Protein AF-A0A356WYM5-F1 (afdb_monomer_lite)

pLDDT: mean 85.44, std 15.89, range [42.94, 98.81]

Foldseek 3Di:
DDPVLCVQCVVQQQDLVPDDPSPVVVVVSVVVSVPDDDDDDDDDDDPPVCVVVVVVVLVVCLVVVNAWDVNDLSRLDWDKDWDFQPDLWLLSVLLLVLLCLLCVLLCCVLLVQDPSNVSGQAADRQDVVLNLVSLDPPNDDGLLVSLCSCVVSPHDNSHQWHCLQSNCQNPVPSSVVSDDDDDDHHDRTGTHTRHTPRSNDPPDDPVSVVVSSVSSVVSSVPPVNSNVSSVVLNPPDVPDPVVSSVVSSVVVVVVVVVVD

Sequence (260 aa):
LNKKYEKVLKSVGLDVDKLKNKDKLEETLREMASTVVPFEIITPPIPLSEIEKLNDLVDKLRSWKAKGTGSSFFYAFGLHLNPEVPELSAKSITRHLKAYVMMDAWIRKDAEINISRKLTPYINEYEMDYIRHILREDYQPDLETLIEDYFEFGNSRNRPLDLLPVFMFMDEELTSQLLEEELTSARPTFHYRLPNCSIEENSWSLAGEWNRWVLVEKLAEDEKVLNQYARAFITMDEKSMFGIKKKWIKLMDRWVQSVR

Secondary structure (DSSP, 8-state):
--THHHHHHHHTT--GGGSSSHHHHHHHHHHHHTT--------S---GGGTHHHHHHHHHHHHTT---TTS-TT---B--B-PBPSSSSHHHHHHHHHHHHHHHHHHHHHTT--GGGGGSTT-PPPPHHHHHHHTSTT----HHHHHHHHHHTT--S-SSEE-HHHHHHH-HHHHHHH--S--PPP-SB-EE---B--TT-TT--HHHHHHHHHHHHHHHH-HHHHHHHHHHHHTS-TT-HHHHHHHHHHHHHHHHHHH-

Radius of gyration: 19.25 Å; chains: 1; bounding box: 60×42×43 Å

Structure (mmCIF, N/CA/C/O backbone):
data_AF-A0A356WYM5-F1
#
_entry.id   AF-A0A356WYM5-F1
#
loop_
_atom_site.group_PDB
_atom_site.id
_atom_site.type_symbol
_atom_site.label_atom_id
_atom_site.label_alt_id
_atom_site.label_comp_id
_atom_site.label_asym_id
_atom_site.label_entity_id
_atom_site.label_seq_id
_atom_site.pdbx_PDB_ins_code
_atom_site.Cartn_x
_atom_site.Cartn_y
_atom_site.Cartn_z
_atom_site.occupancy
_atom_site.B_iso_or_equiv
_atom_site.auth_seq_id
_atom_site.auth_comp_id
_atom_site.auth_asym_id
_atom_site.auth_atom_id
_atom_site.pdbx_PDB_model_num
ATOM 1 N N . LEU A 1 1 ? 39.997 4.356 3.957 1.00 42.94 1 LEU A N 1
ATOM 2 C CA . LEU A 1 1 ? 39.359 4.115 2.640 1.00 42.94 1 LEU A CA 1
ATOM 3 C C . LEU A 1 1 ? 37.920 4.609 2.722 1.00 42.94 1 LEU A C 1
ATOM 5 O O . LEU A 1 1 ? 37.273 4.382 3.731 1.00 42.94 1 LEU A O 1
ATOM 9 N N . ASN A 1 2 ? 37.489 5.407 1.747 1.00 45.06 2 ASN A N 1
ATOM 10 C CA . ASN A 1 2 ? 36.304 6.267 1.828 1.00 45.06 2 ASN A CA 1
ATOM 11 C C . ASN A 1 2 ? 34.999 5.451 1.981 1.00 45.06 2 ASN A C 1
ATOM 13 O O . ASN A 1 2 ? 34.656 4.697 1.072 1.00 45.06 2 ASN A O 1
ATOM 17 N N . LYS A 1 3 ? 34.236 5.667 3.065 1.00 55.22 3 LYS A N 1
ATOM 18 C CA . LYS A 1 3 ? 32.885 5.117 3.350 1.00 55.22 3 LYS A CA 1
ATOM 19 C C . LYS A 1 3 ? 31.790 5.606 2.372 1.00 55.22 3 LYS A C 1
ATOM 21 O O . LYS A 1 3 ? 30.618 5.716 2.712 1.00 55.22 3 LYS A O 1
ATOM 26 N N . LYS A 1 4 ? 32.147 5.945 1.127 1.00 53.84 4 LYS A N 1
ATOM 27 C CA . LYS A 1 4 ? 31.201 6.421 0.101 1.00 53.84 4 LYS A CA 1
ATOM 28 C C . LYS A 1 4 ? 30.165 5.353 -0.268 1.00 53.84 4 LYS A C 1
ATOM 30 O O . LYS A 1 4 ? 29.034 5.713 -0.570 1.00 53.84 4 LYS A O 1
ATOM 35 N N . TYR A 1 5 ? 30.530 4.071 -0.202 1.00 54.06 5 TYR A N 1
ATOM 36 C CA . TYR A 1 5 ? 29.604 2.962 -0.440 1.00 54.06 5 TYR A CA 1
ATOM 37 C C . TYR A 1 5 ? 28.512 2.901 0.632 1.00 54.06 5 TYR A C 1
ATOM 39 O O . TYR A 1 5 ? 27.359 2.735 0.272 1.00 54.06 5 TYR A O 1
ATOM 47 N N . GLU A 1 6 ? 28.818 3.153 1.912 1.00 59.88 6 GLU A N 1
ATOM 48 C CA . GLU A 1 6 ? 27.802 3.218 2.979 1.00 59.88 6 GLU A CA 1
ATOM 49 C C . GLU A 1 6 ? 26.734 4.273 2.670 1.00 59.88 6 GLU A C 1
ATOM 51 O O . GLU A 1 6 ? 25.554 4.049 2.913 1.00 59.88 6 GLU A O 1
ATOM 56 N N . LYS A 1 7 ? 27.123 5.408 2.071 1.00 57.78 7 LYS A N 1
ATOM 57 C CA . LYS A 1 7 ? 26.176 6.450 1.652 1.00 57.78 7 LYS A CA 1
ATOM 58 C C . LYS A 1 7 ? 25.289 5.995 0.488 1.00 57.78 7 LYS A C 1
ATOM 60 O O . LYS A 1 7 ? 24.098 6.281 0.500 1.00 57.78 7 LYS A O 1
ATOM 65 N N . VAL A 1 8 ? 25.848 5.276 -0.488 1.00 55.16 8 VAL A N 1
ATOM 66 C CA . VAL A 1 8 ? 25.081 4.690 -1.604 1.00 55.16 8 VAL A CA 1
ATOM 67 C C . VAL A 1 8 ? 24.131 3.604 -1.092 1.00 55.16 8 VAL A C 1
ATOM 69 O O . VAL A 1 8 ? 22.965 3.582 -1.471 1.00 55.16 8 VAL A O 1
ATOM 72 N N . LEU A 1 9 ? 24.587 2.761 -0.168 1.00 57.44 9 LEU A N 1
ATOM 73 C CA . LEU A 1 9 ? 23.785 1.705 0.448 1.00 57.44 9 LEU A CA 1
ATOM 74 C C . LEU A 1 9 ? 22.650 2.283 1.291 1.00 57.44 9 LEU A C 1
ATOM 76 O O . LEU A 1 9 ? 21.502 1.893 1.102 1.00 57.44 9 LEU A O 1
ATOM 80 N N . LYS A 1 10 ? 22.931 3.309 2.101 1.00 59.31 10 LYS A N 1
ATOM 81 C CA . LYS A 1 10 ? 21.892 4.082 2.792 1.00 59.31 10 LYS A CA 1
ATOM 82 C C . LYS A 1 10 ? 20.915 4.741 1.818 1.00 59.31 10 LYS A C 1
ATOM 84 O O . LYS A 1 10 ? 19.722 4.739 2.091 1.00 59.31 10 LYS A O 1
ATOM 89 N N . SER A 1 11 ? 21.380 5.248 0.671 1.00 52.56 11 SER A N 1
ATOM 90 C CA . SER A 1 11 ? 20.494 5.864 -0.332 1.00 52.56 11 SER A CA 1
ATOM 91 C C . SER A 1 11 ? 19.542 4.874 -1.010 1.00 52.56 11 SER A C 1
ATOM 93 O O . SER A 1 11 ? 18.487 5.281 -1.476 1.00 52.56 11 SER A O 1
ATOM 95 N N . VAL A 1 12 ? 19.876 3.579 -1.014 1.00 50.16 12 VAL A N 1
ATOM 96 C CA . VAL A 1 12 ? 18.973 2.496 -1.451 1.00 50.16 12 VAL A CA 1
ATOM 97 C C . VAL A 1 12 ? 18.280 1.794 -0.272 1.00 50.16 12 VAL A C 1
ATOM 99 O O . VAL A 1 12 ? 17.692 0.727 -0.436 1.00 50.16 12 VAL A O 1
ATOM 102 N N . GLY A 1 13 ? 18.355 2.375 0.930 1.00 51.56 13 GLY A N 1
ATOM 103 C CA . GLY A 1 13 ? 17.732 1.873 2.156 1.00 51.56 13 GLY A CA 1
ATOM 104 C C . GLY A 1 13 ? 18.447 0.699 2.827 1.00 51.56 13 GLY A C 1
ATOM 105 O O . GLY A 1 13 ? 17.973 0.197 3.835 1.00 51.56 13 GLY A O 1
ATOM 106 N N . LEU A 1 14 ? 19.586 0.229 2.333 1.00 53.16 14 LEU A N 1
ATOM 107 C CA . LEU A 1 14 ? 20.311 -0.871 2.970 1.00 53.16 14 LEU A CA 1
ATOM 108 C C . LEU A 1 14 ? 21.130 -0.355 4.162 1.00 53.16 14 LEU A C 1
ATOM 110 O O . LEU A 1 14 ? 22.158 0.302 3.990 1.00 53.16 14 LEU A O 1
ATOM 114 N N . ASP A 1 15 ? 20.687 -0.690 5.375 1.00 57.56 15 ASP A N 1
ATOM 115 C CA . ASP A 1 15 ? 21.452 -0.464 6.602 1.00 57.56 15 ASP A CA 1
ATOM 116 C C . ASP A 1 15 ? 22.394 -1.649 6.861 1.00 57.56 15 ASP A C 1
ATOM 118 O O . ASP A 1 15 ? 22.006 -2.696 7.391 1.00 57.56 15 ASP A O 1
ATOM 122 N N . VAL A 1 16 ? 23.650 -1.483 6.441 1.00 56.06 16 VAL A N 1
ATOM 123 C CA . VAL A 1 16 ? 24.712 -2.498 6.537 1.00 56.06 16 VAL A CA 1
ATOM 124 C C . VAL A 1 16 ? 24.952 -2.927 7.989 1.00 56.06 16 VAL A C 1
ATOM 126 O O . VAL A 1 16 ? 25.369 -4.058 8.248 1.00 56.06 16 VAL A O 1
ATOM 129 N N . ASP A 1 17 ? 24.629 -2.063 8.957 1.00 57.53 17 ASP A N 1
ATOM 130 C CA . ASP A 1 17 ? 24.873 -2.335 10.367 1.00 57.53 17 ASP A CA 1
ATOM 131 C C . ASP A 1 17 ? 23.916 -3.358 10.985 1.00 57.53 17 ASP A C 1
ATOM 133 O O . ASP A 1 17 ? 24.280 -3.998 11.977 1.00 57.53 17 ASP A O 1
ATOM 137 N N . LYS A 1 18 ? 22.746 -3.579 10.372 1.00 54.69 18 LYS A N 1
ATOM 138 C CA . LYS A 1 18 ? 21.708 -4.507 10.855 1.00 54.69 18 LYS A CA 1
ATOM 139 C C . LYS A 1 18 ? 21.785 -5.912 10.244 1.00 54.69 18 LYS A C 1
ATOM 141 O O . LYS A 1 18 ? 21.004 -6.787 10.619 1.00 54.69 18 LYS A O 1
ATOM 146 N N . LEU A 1 19 ? 22.711 -6.160 9.318 1.00 52.69 19 LEU A N 1
ATOM 147 C CA . LEU A 1 19 ? 22.785 -7.415 8.564 1.00 52.69 19 LEU A CA 1
ATOM 148 C C . LEU A 1 19 ? 23.716 -8.436 9.245 1.00 52.69 19 LEU A C 1
ATOM 150 O O . LEU A 1 19 ? 24.832 -8.121 9.659 1.00 52.69 19 LEU A O 1
ATOM 154 N N . LYS A 1 20 ? 23.266 -9.696 9.356 1.00 48.16 20 LYS A N 1
ATOM 155 C CA . LYS A 1 20 ? 24.113 -10.816 9.811 1.00 48.16 20 LYS A CA 1
ATOM 156 C C . LYS A 1 20 ? 25.099 -11.193 8.694 1.00 48.16 20 LYS A C 1
ATOM 158 O O . LYS A 1 20 ? 24.680 -11.346 7.552 1.00 48.16 20 LYS A O 1
ATOM 163 N N . ASN A 1 21 ? 26.375 -11.397 9.047 1.00 55.84 21 ASN A N 1
ATOM 164 C CA . ASN A 1 21 ? 27.539 -11.588 8.153 1.00 55.84 21 ASN A CA 1
ATOM 165 C C . ASN A 1 21 ? 28.004 -10.321 7.401 1.00 55.84 21 ASN A C 1
ATOM 167 O O . ASN A 1 21 ? 28.089 -10.327 6.172 1.00 55.84 21 ASN A O 1
ATOM 171 N N . LYS A 1 22 ? 28.348 -9.263 8.156 1.00 54.97 22 LYS A N 1
ATOM 172 C CA . LYS A 1 22 ? 28.838 -7.969 7.641 1.00 54.97 22 LYS A CA 1
ATOM 173 C C . LYS A 1 22 ? 29.965 -8.105 6.613 1.00 54.97 22 LYS A C 1
ATOM 175 O O . LYS A 1 22 ? 29.820 -7.589 5.515 1.00 54.97 22 LYS A O 1
ATOM 180 N N . ASP A 1 23 ? 31.012 -8.872 6.910 1.00 56.91 23 ASP A N 1
ATOM 181 C CA . ASP A 1 23 ? 32.256 -8.835 6.123 1.00 56.91 23 ASP A CA 1
ATOM 182 C C . ASP A 1 23 ? 32.094 -9.333 4.673 1.00 56.91 23 ASP A C 1
ATOM 184 O O . ASP A 1 23 ? 32.534 -8.678 3.731 1.00 56.91 23 ASP A O 1
ATOM 188 N N . LYS A 1 24 ? 31.389 -10.456 4.461 1.00 56.47 24 LYS A N 1
ATOM 189 C CA . LYS A 1 24 ? 31.125 -10.995 3.108 1.00 56.47 24 LYS A CA 1
ATOM 190 C C . LYS A 1 24 ? 30.169 -10.119 2.300 1.00 56.47 24 LYS A C 1
ATOM 192 O O . LYS A 1 24 ? 30.279 -10.027 1.076 1.00 56.47 24 LYS A O 1
ATOM 197 N N . LEU A 1 25 ? 29.194 -9.520 2.979 1.00 54.41 25 LEU A N 1
ATOM 198 C CA . LEU A 1 25 ? 28.201 -8.666 2.345 1.00 54.41 25 LEU A CA 1
ATOM 199 C C . LEU A 1 25 ? 28.816 -7.322 1.957 1.00 54.41 25 LEU A C 1
ATOM 201 O O . LEU A 1 25 ? 28.593 -6.845 0.854 1.00 54.41 25 LEU A O 1
ATOM 205 N N . GLU A 1 26 ? 29.634 -6.749 2.836 1.00 55.22 26 GLU A N 1
ATOM 206 C CA . GLU A 1 26 ? 30.353 -5.497 2.624 1.00 55.22 26 GLU A CA 1
ATOM 207 C C . GLU A 1 26 ? 31.337 -5.596 1.452 1.00 55.22 26 GLU A C 1
ATOM 209 O O . GLU A 1 26 ? 31.398 -4.683 0.629 1.00 55.22 26 GLU A O 1
ATOM 214 N N . GLU A 1 27 ? 32.034 -6.725 1.311 1.00 58.28 27 GLU A N 1
ATOM 215 C CA . GLU A 1 27 ? 32.926 -6.990 0.177 1.00 58.28 27 GLU A CA 1
ATOM 216 C C . GLU A 1 27 ? 32.156 -7.062 -1.156 1.00 58.28 27 GLU A C 1
ATOM 218 O O . GLU A 1 27 ? 32.502 -6.364 -2.110 1.00 58.28 27 GLU A O 1
ATOM 223 N N . THR A 1 28 ? 31.031 -7.787 -1.189 1.00 54.97 28 THR A N 1
ATOM 224 C CA . THR A 1 28 ? 30.174 -7.912 -2.387 1.00 54.97 28 THR A CA 1
ATOM 225 C C . THR A 1 28 ? 29.488 -6.583 -2.753 1.00 54.97 28 THR A C 1
ATOM 227 O O . THR A 1 28 ? 29.396 -6.202 -3.920 1.00 54.97 28 THR A O 1
ATOM 230 N N . LEU A 1 29 ? 29.028 -5.825 -1.753 1.00 52.91 29 LEU A N 1
ATOM 231 C CA . LEU A 1 29 ? 28.396 -4.514 -1.935 1.00 52.91 29 LEU A CA 1
ATOM 232 C C . LEU A 1 29 ? 29.397 -3.453 -2.408 1.00 52.91 29 LEU A C 1
ATOM 234 O O . LEU A 1 29 ? 29.043 -2.571 -3.194 1.00 52.91 29 LEU A O 1
ATOM 238 N N . ARG A 1 30 ? 30.656 -3.548 -1.969 1.00 53.97 30 ARG A N 1
ATOM 239 C CA . ARG A 1 30 ? 31.752 -2.686 -2.419 1.00 53.97 30 ARG A CA 1
ATOM 240 C C . ARG A 1 30 ? 32.109 -2.932 -3.889 1.00 53.97 30 ARG A C 1
ATOM 242 O O . ARG A 1 30 ? 32.377 -1.956 -4.585 1.00 53.97 30 ARG A O 1
ATOM 249 N N . GLU A 1 31 ? 32.043 -4.174 -4.374 1.00 55.84 31 GLU A N 1
ATOM 250 C CA . GLU A 1 31 ? 32.200 -4.506 -5.804 1.00 55.84 31 GLU A CA 1
ATOM 251 C C . GLU A 1 31 ? 31.032 -3.992 -6.674 1.00 55.84 31 GLU A C 1
ATOM 253 O O . GLU A 1 31 ? 31.216 -3.601 -7.834 1.00 55.84 31 GLU A O 1
ATOM 258 N N . MET A 1 32 ? 29.817 -3.924 -6.118 1.00 51.09 32 MET A N 1
ATOM 259 C CA . MET A 1 32 ? 28.633 -3.416 -6.825 1.00 51.09 32 MET A CA 1
ATOM 260 C C . MET A 1 32 ? 28.549 -1.886 -6.856 1.00 51.09 32 MET A C 1
ATOM 262 O O . MET A 1 32 ? 28.188 -1.319 -7.890 1.00 51.09 32 MET A O 1
ATOM 266 N N . ALA A 1 33 ? 28.923 -1.210 -5.763 1.00 52.25 33 ALA A N 1
ATOM 267 C CA . ALA A 1 33 ? 28.946 0.252 -5.673 1.00 52.25 33 ALA A CA 1
ATOM 268 C C . ALA A 1 33 ? 29.926 0.898 -6.674 1.00 52.25 33 ALA A C 1
ATOM 270 O O . ALA A 1 33 ? 29.765 2.066 -7.024 1.00 52.25 33 ALA A O 1
ATOM 271 N N . SER A 1 34 ? 30.918 0.145 -7.164 1.00 51.59 34 SER A N 1
ATOM 272 C CA . SER A 1 34 ? 31.811 0.572 -8.248 1.00 51.59 34 SER A CA 1
ATOM 273 C C . SER A 1 34 ? 31.248 0.375 -9.661 1.00 51.59 34 SER A C 1
ATOM 275 O O . SER A 1 34 ? 31.875 0.846 -10.607 1.00 51.59 34 SER A O 1
ATOM 277 N N . THR A 1 35 ? 30.090 -0.281 -9.827 1.00 50.91 35 THR A N 1
ATOM 278 C CA . THR A 1 35 ? 29.644 -0.779 -11.144 1.00 50.91 35 THR A CA 1
ATOM 279 C C . THR A 1 35 ? 28.224 -0.346 -11.544 1.00 50.91 35 THR A C 1
ATOM 281 O O . THR A 1 35 ? 27.935 -0.293 -12.738 1.00 50.91 35 THR A O 1
ATOM 284 N N . VAL A 1 36 ? 27.326 -0.007 -10.606 1.00 56.78 36 VAL A N 1
ATOM 285 C CA . VAL A 1 36 ? 25.927 0.356 -10.927 1.00 56.78 36 VAL A CA 1
ATOM 286 C C . VAL A 1 36 ? 25.463 1.570 -10.122 1.00 56.78 36 VAL A C 1
ATOM 288 O O . VAL A 1 36 ? 25.509 1.562 -8.895 1.00 56.78 36 VAL A O 1
ATOM 291 N N . VAL A 1 37 ? 24.976 2.599 -10.821 1.00 63.78 37 VAL A N 1
ATOM 292 C CA . VAL A 1 37 ? 24.268 3.740 -10.222 1.00 63.78 37 VAL A CA 1
ATOM 293 C C . VAL A 1 37 ? 22.766 3.440 -10.279 1.00 63.78 37 VAL A C 1
ATOM 295 O O . VAL A 1 37 ? 22.252 3.245 -11.382 1.00 63.78 37 VAL A O 1
ATOM 298 N N . PRO A 1 38 ? 22.055 3.357 -9.140 1.00 71.31 38 PRO A N 1
ATOM 299 C CA . PRO A 1 38 ? 20.606 3.204 -9.147 1.00 71.31 38 PRO A CA 1
ATOM 300 C C . PRO A 1 38 ? 19.962 4.478 -9.707 1.00 71.31 38 PRO A C 1
ATOM 302 O O . PRO A 1 38 ? 20.313 5.584 -9.298 1.00 71.31 38 PRO A O 1
ATOM 305 N N . PHE A 1 39 ? 19.028 4.319 -10.643 1.00 81.00 39 PHE A N 1
ATOM 306 C CA . PHE A 1 39 ? 18.224 5.416 -11.175 1.00 81.00 39 PHE A CA 1
ATOM 307 C C . PHE A 1 39 ? 16.796 5.281 -10.663 1.00 81.00 39 PHE A C 1
ATOM 309 O O . PHE A 1 39 ? 16.189 4.219 -10.784 1.00 81.00 39 PHE A O 1
ATOM 316 N N . GLU A 1 40 ? 16.263 6.371 -10.124 1.00 85.19 40 GLU A N 1
ATOM 317 C CA . GLU A 1 40 ? 14.848 6.501 -9.806 1.00 85.19 40 GLU A CA 1
ATOM 318 C C . GLU A 1 40 ? 14.204 7.414 -10.849 1.00 85.19 40 GLU A C 1
ATOM 320 O O . GLU A 1 40 ? 14.719 8.494 -11.147 1.00 85.19 40 GLU A O 1
ATOM 325 N N . ILE A 1 41 ? 13.092 6.965 -11.430 1.00 90.44 41 ILE A N 1
ATOM 326 C CA . ILE A 1 41 ? 12.291 7.770 -12.349 1.00 90.44 41 ILE A CA 1
ATOM 327 C C . ILE A 1 41 ? 11.006 8.132 -11.621 1.00 90.44 41 ILE A C 1
ATOM 329 O O . ILE A 1 41 ? 10.225 7.257 -11.256 1.00 90.44 41 ILE A O 1
ATOM 333 N N . ILE A 1 42 ? 10.800 9.431 -11.431 1.00 90.62 42 ILE A N 1
ATOM 334 C CA . ILE A 1 42 ? 9.611 9.996 -10.799 1.00 90.62 42 ILE A CA 1
ATOM 335 C C . ILE A 1 42 ? 8.882 10.817 -11.853 1.00 90.62 42 ILE A C 1
ATOM 337 O O . ILE A 1 42 ? 9.502 11.570 -12.607 1.00 90.62 42 ILE A O 1
ATOM 341 N N . THR A 1 43 ? 7.564 10.678 -11.904 1.00 90.94 43 THR A N 1
ATOM 342 C CA . THR A 1 43 ? 6.708 11.444 -12.807 1.00 90.94 43 THR A CA 1
ATOM 343 C C . THR A 1 43 ? 5.861 12.440 -12.015 1.00 90.94 43 THR A C 1
ATOM 345 O O . THR A 1 43 ? 5.597 12.211 -10.831 1.00 90.94 43 THR A O 1
ATOM 348 N N . PRO A 1 44 ? 5.377 13.529 -12.642 1.00 90.81 44 PRO A N 1
ATOM 349 C CA . PRO A 1 44 ? 4.195 14.218 -12.127 1.00 90.81 44 PRO A CA 1
ATOM 350 C C . PRO A 1 44 ? 2.985 13.257 -12.116 1.00 90.81 44 PRO A C 1
ATOM 352 O O . PRO A 1 44 ? 3.082 12.158 -12.675 1.00 90.81 44 PRO A O 1
ATOM 355 N N . PRO A 1 45 ? 1.845 13.638 -11.512 1.00 91.69 45 PRO A N 1
ATOM 356 C CA . PRO A 1 45 ? 0.602 12.887 -11.662 1.00 91.69 45 PRO A CA 1
ATOM 357 C C . PRO A 1 45 ? 0.281 12.639 -13.140 1.00 91.69 45 PRO A C 1
ATOM 359 O O . PRO A 1 45 ? 0.343 13.560 -13.956 1.00 91.69 45 PRO A O 1
ATOM 362 N N . ILE A 1 46 ? -0.036 11.389 -13.479 1.00 92.44 46 ILE A N 1
ATOM 363 C CA . ILE A 1 46 ? -0.374 10.968 -14.841 1.00 92.44 46 ILE A CA 1
ATOM 364 C C . ILE A 1 46 ? -1.850 10.569 -14.851 1.00 92.44 46 ILE A C 1
ATOM 366 O O . ILE A 1 46 ? -2.226 9.670 -14.095 1.00 92.44 46 ILE A O 1
ATOM 370 N N . PRO A 1 47 ? -2.693 11.201 -15.687 1.00 92.19 47 PRO A N 1
ATOM 371 C CA . PRO A 1 47 ? -4.072 10.768 -15.868 1.00 92.19 47 PRO A CA 1
ATOM 372 C C . PRO A 1 47 ? -4.137 9.313 -16.338 1.00 92.19 47 PRO A C 1
ATOM 374 O O . PRO A 1 47 ? -3.320 8.885 -17.152 1.00 92.19 47 PRO A O 1
ATOM 377 N N . LEU A 1 48 ? -5.153 8.561 -15.905 1.00 87.88 48 LEU A N 1
ATOM 378 C CA . LEU A 1 48 ? -5.339 7.168 -16.340 1.00 87.88 48 LEU A CA 1
ATOM 379 C C . LEU A 1 48 ? -5.413 7.022 -17.867 1.00 87.88 48 LEU A C 1
ATOM 381 O O . LEU A 1 48 ? -4.941 6.026 -18.405 1.00 87.88 48 LEU A O 1
ATOM 385 N N . SER A 1 49 ? -5.942 8.031 -18.565 1.00 91.50 49 SER A N 1
ATOM 386 C CA . SER A 1 49 ? -6.002 8.095 -20.031 1.00 91.50 49 SER A CA 1
ATOM 387 C C . SER A 1 49 ? -4.646 8.255 -20.721 1.00 91.50 49 SER A C 1
ATOM 389 O O . SER A 1 49 ? -4.605 8.301 -21.942 1.00 91.50 49 SER A O 1
ATOM 391 N N . GLU A 1 50 ? -3.565 8.441 -19.965 1.00 91.31 50 GLU A N 1
ATOM 392 C CA . GLU A 1 50 ? -2.202 8.580 -20.482 1.00 91.31 50 GLU A CA 1
ATOM 393 C C . GLU A 1 50 ? -1.251 7.522 -19.910 1.00 91.31 50 GLU A C 1
ATOM 395 O O . GLU A 1 50 ? -0.040 7.578 -20.150 1.00 91.31 50 GLU A O 1
ATOM 400 N N . ILE A 1 51 ? -1.769 6.558 -19.142 1.00 87.50 51 ILE A N 1
ATOM 401 C CA . ILE A 1 51 ? -0.941 5.560 -18.463 1.00 87.50 51 ILE A CA 1
ATOM 402 C C . ILE A 1 51 ? -0.170 4.689 -19.463 1.00 87.50 51 ILE A C 1
ATOM 404 O O . ILE A 1 51 ? 0.918 4.210 -19.137 1.00 87.50 51 ILE A O 1
ATOM 408 N N . GLU A 1 52 ? -0.657 4.539 -20.704 1.00 87.56 52 GLU A N 1
ATOM 409 C CA . GLU A 1 52 ? 0.067 3.808 -21.746 1.00 87.56 52 GLU A CA 1
ATOM 410 C C . GLU A 1 52 ? 1.440 4.413 -22.068 1.00 87.56 52 GLU A C 1
ATOM 412 O O . GLU A 1 52 ? 2.359 3.671 -22.416 1.00 87.56 52 GLU A O 1
ATOM 417 N N . LYS A 1 53 ? 1.641 5.723 -21.855 1.00 89.75 53 LYS A N 1
ATOM 418 C CA . LYS A 1 53 ? 2.943 6.381 -22.065 1.00 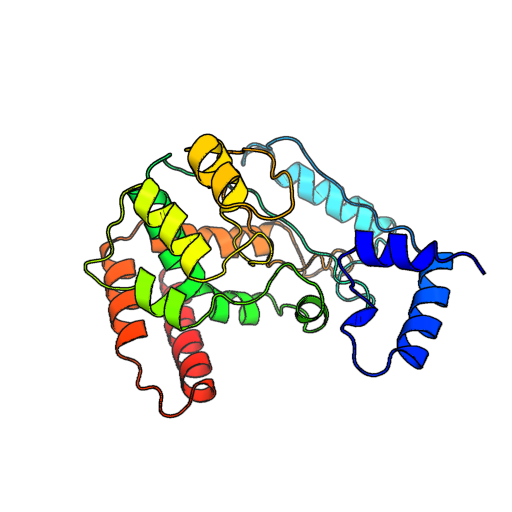89.75 53 LYS A CA 1
ATOM 419 C C . LYS A 1 53 ? 4.028 5.825 -21.140 1.00 89.75 53 LYS A C 1
ATOM 421 O O . LYS A 1 53 ? 5.211 5.857 -21.481 1.00 89.75 53 LYS A O 1
ATOM 426 N N . LEU A 1 54 ? 3.644 5.308 -19.970 1.00 91.44 54 LEU A N 1
ATOM 427 C CA . LEU A 1 54 ? 4.578 4.654 -19.057 1.00 91.44 54 LEU A CA 1
ATOM 428 C C . LEU A 1 54 ? 5.022 3.279 -19.568 1.00 91.44 54 LEU A C 1
ATOM 430 O O . LEU A 1 54 ? 6.151 2.872 -19.293 1.00 91.44 54 LEU A O 1
ATOM 434 N N . ASN A 1 55 ? 4.186 2.582 -20.343 1.00 88.69 55 ASN A N 1
ATOM 435 C CA . ASN A 1 55 ? 4.574 1.312 -20.959 1.00 88.69 55 ASN A CA 1
ATOM 436 C C . ASN A 1 55 ? 5.671 1.536 -22.009 1.00 88.69 55 ASN A C 1
ATOM 438 O O . ASN A 1 55 ? 6.677 0.831 -21.990 1.00 88.69 55 ASN A O 1
ATOM 442 N N . ASP A 1 56 ? 5.557 2.588 -22.827 1.00 90.94 56 ASP A N 1
ATOM 443 C CA . ASP A 1 56 ? 6.604 2.964 -23.790 1.00 90.94 56 ASP A CA 1
ATOM 444 C C . ASP A 1 56 ? 7.951 3.248 -23.107 1.00 90.94 56 ASP A C 1
ATOM 446 O O . ASP A 1 56 ? 9.017 2.914 -23.635 1.00 90.94 56 ASP A O 1
ATOM 450 N N . LEU A 1 57 ? 7.924 3.889 -21.933 1.00 92.25 57 LEU A N 1
ATOM 451 C CA . LEU A 1 57 ? 9.119 4.127 -21.123 1.00 92.25 57 LEU A CA 1
ATOM 452 C C . LEU A 1 57 ? 9.730 2.803 -20.647 1.00 92.25 57 LEU A C 1
ATOM 454 O O . LEU A 1 57 ? 10.935 2.597 -20.806 1.00 92.25 57 LEU A O 1
ATOM 458 N N . VAL A 1 58 ? 8.907 1.913 -20.090 1.00 92.25 58 VAL A N 1
ATOM 459 C CA . VAL A 1 58 ? 9.327 0.584 -19.625 1.00 92.25 58 VAL A CA 1
ATOM 460 C C . VAL A 1 58 ? 9.958 -0.218 -20.764 1.00 92.25 58 VAL A C 1
ATOM 462 O O . VAL A 1 58 ? 11.057 -0.750 -20.600 1.00 92.25 58 VAL A O 1
ATOM 465 N N . ASP A 1 59 ? 9.332 -0.240 -21.938 1.00 91.88 59 ASP A N 1
ATOM 466 C CA . ASP A 1 59 ? 9.822 -0.981 -23.100 1.00 91.88 59 ASP A CA 1
ATOM 467 C C . ASP A 1 59 ? 11.153 -0.424 -23.619 1.00 91.88 59 ASP A C 1
ATOM 469 O O . ASP A 1 59 ? 12.080 -1.186 -23.917 1.00 91.88 59 ASP A O 1
ATOM 473 N N . LYS A 1 60 ? 11.305 0.907 -23.655 1.00 93.56 60 LYS A N 1
ATOM 474 C CA . LYS A 1 60 ? 12.581 1.552 -24.004 1.00 93.56 60 LYS A CA 1
ATOM 475 C C . LYS A 1 60 ? 13.680 1.191 -23.010 1.00 93.56 60 LYS A C 1
ATOM 477 O O . LYS A 1 60 ? 14.753 0.765 -23.438 1.00 93.56 60 LYS A O 1
ATOM 482 N N . LEU A 1 61 ? 13.418 1.290 -21.708 1.00 92.50 61 LEU A N 1
ATOM 483 C CA . LEU A 1 61 ? 14.383 0.910 -20.670 1.00 92.50 61 LEU A CA 1
ATOM 484 C C . LEU A 1 61 ? 14.775 -0.568 -20.781 1.00 92.50 61 LEU A C 1
ATOM 486 O O . LEU A 1 61 ? 15.962 -0.899 -20.716 1.00 92.50 61 LEU A O 1
ATOM 490 N N . ARG A 1 62 ? 13.806 -1.453 -21.039 1.00 92.12 62 ARG A N 1
ATOM 491 C CA . ARG A 1 62 ? 14.059 -2.880 -21.263 1.00 92.12 62 ARG A CA 1
ATOM 492 C C . ARG A 1 62 ? 14.934 -3.111 -22.495 1.00 92.12 62 ARG A C 1
ATOM 494 O O . ARG A 1 62 ? 15.906 -3.861 -22.419 1.00 92.12 62 ARG A O 1
ATOM 501 N N . SER A 1 63 ? 14.673 -2.413 -23.602 1.00 92.94 63 SER A N 1
ATOM 502 C CA . SER A 1 63 ? 15.512 -2.487 -24.811 1.00 92.94 63 SER A CA 1
ATOM 503 C C . SER A 1 63 ? 16.954 -2.007 -24.573 1.00 92.94 63 SER A C 1
ATOM 505 O O . SER A 1 63 ? 17.888 -2.493 -25.212 1.00 92.94 63 SER A O 1
ATOM 507 N N . TRP A 1 64 ? 17.154 -1.120 -23.592 1.00 92.19 64 TRP A N 1
ATOM 508 C CA . TRP A 1 64 ? 18.466 -0.644 -23.137 1.00 92.19 64 TRP A CA 1
ATOM 509 C C . TRP A 1 64 ? 19.099 -1.556 -22.074 1.00 92.19 64 TRP A C 1
ATOM 511 O O . TRP A 1 64 ? 20.153 -1.233 -21.528 1.00 92.19 64 TRP A O 1
ATOM 521 N N . LYS A 1 65 ? 18.495 -2.725 -21.814 1.00 90.25 65 LYS A N 1
ATOM 522 C CA . LYS A 1 65 ? 18.944 -3.727 -20.836 1.00 90.25 65 LYS A CA 1
ATOM 523 C C . LYS A 1 65 ? 18.974 -3.191 -19.401 1.00 90.25 65 LYS A C 1
ATOM 525 O O . LYS A 1 65 ? 19.852 -3.572 -18.621 1.00 90.25 65 LYS A O 1
ATOM 530 N N . ALA A 1 66 ? 18.027 -2.313 -19.058 1.00 88.25 66 ALA A N 1
ATOM 531 C CA . ALA A 1 66 ? 17.792 -1.923 -17.673 1.00 88.25 66 ALA A CA 1
ATOM 532 C C . ALA A 1 66 ? 17.557 -3.170 -16.806 1.00 88.25 66 ALA A C 1
ATOM 534 O O . ALA A 1 66 ? 16.945 -4.144 -17.246 1.00 88.25 66 ALA A O 1
ATOM 535 N N . LYS A 1 67 ? 18.077 -3.136 -15.579 1.00 85.19 67 LYS A N 1
ATOM 536 C CA . LYS A 1 67 ? 17.999 -4.233 -14.613 1.00 85.19 67 LYS A CA 1
ATOM 537 C C . LYS A 1 67 ? 17.093 -3.836 -13.460 1.00 85.19 67 LYS A C 1
ATOM 539 O O . LYS A 1 67 ? 17.250 -2.745 -12.915 1.00 85.19 67 LYS A O 1
ATOM 544 N N . GLY A 1 68 ? 16.189 -4.729 -13.094 1.00 82.75 68 GLY A N 1
ATOM 545 C CA . GLY A 1 68 ? 15.233 -4.544 -12.019 1.00 82.75 68 GLY A CA 1
ATOM 546 C C . GLY A 1 68 ? 15.482 -5.472 -10.835 1.00 82.75 68 GLY A C 1
ATOM 547 O O . GLY A 1 68 ? 16.609 -5.904 -10.575 1.00 82.75 68 GLY A O 1
ATOM 548 N N . THR A 1 69 ? 14.415 -5.753 -10.089 1.00 75.12 69 THR A N 1
ATOM 549 C CA . THR A 1 69 ? 14.453 -6.476 -8.811 1.00 75.12 69 THR A CA 1
ATOM 550 C C . THR A 1 69 ? 14.956 -7.918 -8.932 1.00 75.12 69 THR A C 1
ATOM 552 O O . THR A 1 69 ? 15.526 -8.456 -7.984 1.00 75.12 69 THR A O 1
ATOM 555 N N . GLY A 1 70 ? 14.732 -8.575 -10.073 1.00 70.69 70 GLY A N 1
ATOM 556 C CA . GLY A 1 70 ? 15.129 -9.970 -10.305 1.00 70.69 70 GLY A CA 1
ATOM 557 C C . GLY A 1 70 ? 16.614 -10.136 -10.635 1.00 70.69 70 GLY A C 1
ATOM 558 O O . GLY A 1 70 ? 17.197 -11.193 -10.405 1.00 70.69 70 GLY A O 1
ATOM 559 N N . SER A 1 71 ? 17.255 -9.072 -11.116 1.00 66.94 71 SER A N 1
ATOM 560 C CA . SER A 1 71 ? 18.603 -9.116 -11.686 1.00 66.94 71 SER A CA 1
ATOM 561 C C . SER A 1 71 ? 19.730 -9.240 -10.653 1.00 66.94 71 SER A C 1
ATOM 563 O O . SER A 1 71 ? 20.873 -9.513 -11.025 1.00 66.94 71 SER A O 1
ATOM 565 N N . SER A 1 72 ? 19.450 -9.017 -9.366 1.00 61.53 72 SER A N 1
ATOM 566 C CA . SER A 1 72 ? 20.375 -9.283 -8.259 1.00 61.53 72 SER A CA 1
ATOM 567 C C . SER A 1 72 ? 19.625 -9.328 -6.934 1.00 61.53 72 SER A C 1
ATOM 569 O O . SER A 1 72 ? 18.706 -8.547 -6.703 1.00 61.53 72 SER A O 1
ATOM 571 N N . PHE A 1 73 ? 20.097 -10.157 -6.004 1.00 55.28 73 PHE A N 1
ATOM 572 C CA . PHE A 1 73 ? 19.619 -10.155 -4.621 1.00 55.28 73 PHE A CA 1
ATOM 573 C C . PHE A 1 73 ? 19.767 -8.784 -3.937 1.00 55.28 73 PHE A C 1
ATOM 575 O O . PHE A 1 73 ? 19.024 -8.467 -3.017 1.00 55.28 73 PHE A O 1
ATOM 582 N N . PHE A 1 74 ? 20.701 -7.951 -4.398 1.00 59.00 74 PHE A N 1
ATOM 583 C CA . PHE A 1 74 ? 20.930 -6.608 -3.862 1.00 59.00 74 PHE A CA 1
ATOM 584 C C . PHE A 1 74 ? 20.070 -5.524 -4.520 1.00 59.00 74 PHE A C 1
ATOM 586 O O . PHE A 1 74 ? 20.025 -4.396 -4.032 1.00 59.00 74 PHE A O 1
ATOM 593 N N . TYR A 1 75 ? 19.386 -5.840 -5.623 1.00 67.69 75 TYR A N 1
ATOM 594 C CA . TYR A 1 75 ? 18.505 -4.906 -6.315 1.00 67.69 75 TYR A CA 1
ATOM 595 C C . TYR A 1 75 ? 17.125 -4.946 -5.680 1.00 67.69 75 TYR A C 1
ATOM 597 O O . TYR A 1 75 ? 16.169 -5.482 -6.219 1.00 67.69 75 TYR A O 1
ATOM 605 N N . ALA A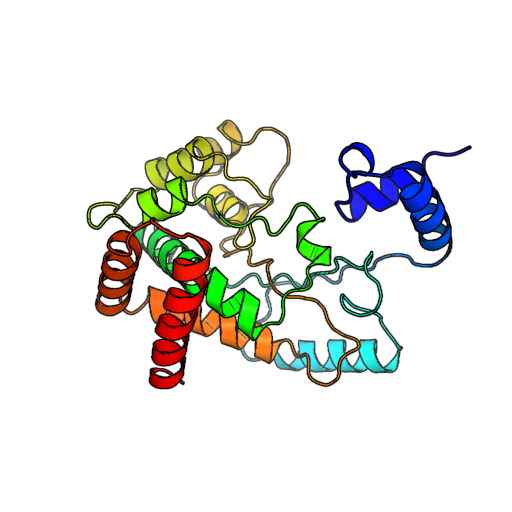 1 76 ? 17.000 -4.335 -4.512 1.00 66.75 76 ALA A N 1
ATOM 606 C CA . ALA A 1 76 ? 15.714 -4.146 -3.857 1.00 66.75 76 ALA A CA 1
ATOM 607 C C . ALA A 1 76 ? 14.893 -2.994 -4.477 1.00 66.75 76 ALA A C 1
ATOM 609 O O . ALA A 1 76 ? 14.160 -2.293 -3.779 1.00 66.75 76 ALA A O 1
ATOM 610 N N . PHE A 1 77 ? 15.021 -2.791 -5.793 1.00 81.88 77 PHE A N 1
ATOM 611 C CA . PHE A 1 77 ? 14.260 -1.797 -6.541 1.00 81.88 77 PHE A CA 1
ATOM 612 C C . PHE A 1 77 ? 12.769 -2.120 -6.449 1.00 81.88 77 PHE A C 1
ATOM 614 O O . PHE A 1 77 ? 12.369 -3.284 -6.515 1.00 81.88 77 PHE A O 1
ATOM 621 N N . GLY A 1 78 ? 11.951 -1.091 -6.273 1.00 86.81 78 GLY A N 1
ATOM 622 C CA . GLY A 1 78 ? 10.503 -1.210 -6.171 1.00 86.81 78 GLY A CA 1
ATOM 623 C C . GLY A 1 78 ? 9.830 -0.243 -7.126 1.00 86.81 78 GLY A C 1
ATOM 624 O O . GLY A 1 78 ? 10.387 0.802 -7.456 1.00 86.81 78 GLY A O 1
ATOM 625 N N . LEU A 1 79 ? 8.634 -0.606 -7.569 1.00 91.81 79 LEU A N 1
ATOM 626 C CA . LEU A 1 79 ? 7.715 0.338 -8.182 1.00 91.81 79 LEU A CA 1
ATOM 627 C C . LEU A 1 79 ? 6.863 0.936 -7.060 1.00 91.81 79 LEU A C 1
ATOM 629 O O . LEU A 1 79 ? 6.298 0.205 -6.246 1.00 91.81 79 LEU A O 1
ATOM 633 N N . HIS A 1 80 ? 6.772 2.263 -7.024 1.00 93.69 80 HIS A N 1
ATOM 634 C CA . HIS A 1 80 ? 5.836 2.969 -6.159 1.00 93.69 80 HIS A CA 1
ATOM 635 C C . HIS A 1 80 ? 4.677 3.486 -7.007 1.00 93.69 80 HIS A C 1
ATOM 637 O O . HIS A 1 80 ? 4.884 4.260 -7.942 1.00 93.69 80 HIS A O 1
ATOM 643 N N . LEU A 1 81 ? 3.464 3.066 -6.672 1.00 95.38 81 LEU A N 1
ATOM 644 C CA . LEU A 1 81 ? 2.243 3.640 -7.212 1.00 95.38 81 LEU A CA 1
ATOM 645 C C . LEU A 1 81 ? 1.721 4.660 -6.201 1.00 95.38 81 LEU A C 1
ATOM 647 O O . LEU A 1 81 ? 1.705 4.396 -5.002 1.00 95.38 81 LEU A O 1
ATOM 651 N N . ASN A 1 82 ? 1.280 5.814 -6.697 1.00 96.44 82 ASN A N 1
ATOM 652 C CA . ASN A 1 82 ? 0.649 6.861 -5.897 1.00 96.44 82 ASN A CA 1
ATOM 653 C C . ASN A 1 82 ? -0.773 7.131 -6.419 1.00 96.44 82 ASN A C 1
ATOM 655 O O . ASN A 1 82 ? -0.990 8.164 -7.056 1.00 96.44 82 ASN A O 1
ATOM 659 N N . PRO A 1 83 ? -1.736 6.209 -6.222 1.00 96.38 83 PRO A N 1
ATOM 660 C CA . PRO A 1 83 ? -3.135 6.451 -6.560 1.00 96.38 83 PRO A CA 1
ATOM 661 C C . PRO A 1 83 ? -3.670 7.629 -5.744 1.00 96.38 83 PRO A C 1
ATOM 663 O O . PRO A 1 83 ? -3.443 7.700 -4.531 1.00 96.38 83 PRO A O 1
ATOM 666 N N . GLU A 1 84 ? -4.336 8.571 -6.404 1.00 96.25 84 GLU A N 1
ATOM 667 C CA . GLU A 1 84 ? -5.027 9.665 -5.721 1.00 96.25 84 GLU A CA 1
ATOM 668 C C . GLU A 1 84 ? -6.117 9.095 -4.807 1.00 96.25 84 GLU A C 1
ATOM 670 O O . GLU A 1 84 ? -6.779 8.112 -5.146 1.00 96.25 84 GLU A O 1
ATOM 675 N N . VAL A 1 85 ? -6.281 9.679 -3.622 1.00 97.06 85 VAL A N 1
ATOM 676 C CA . VAL A 1 85 ? -7.337 9.245 -2.701 1.00 97.06 85 VAL A CA 1
ATOM 677 C C . VAL A 1 85 ? -8.703 9.660 -3.260 1.00 97.06 85 VAL A C 1
ATOM 679 O O . VAL A 1 85 ? -8.861 10.811 -3.665 1.00 97.06 85 VAL A O 1
ATOM 682 N N . PRO A 1 86 ? -9.718 8.775 -3.269 1.00 95.12 86 PRO A N 1
ATOM 683 C CA . PRO A 1 86 ? -11.011 9.103 -3.873 1.00 95.12 86 PRO A CA 1
ATOM 684 C C . PRO A 1 86 ? -11.792 10.147 -3.065 1.00 95.12 86 PRO A C 1
ATOM 686 O O . PRO A 1 86 ? -12.628 10.864 -3.606 1.00 95.12 86 PRO A O 1
ATOM 689 N N . GLU A 1 87 ? -11.522 10.234 -1.761 1.00 96.44 87 GLU A N 1
ATOM 690 C CA . GLU A 1 87 ? -12.149 11.183 -0.848 1.00 96.44 87 GLU A CA 1
ATOM 691 C C . GLU A 1 87 ? -11.194 11.473 0.317 1.00 96.44 87 GLU A C 1
ATOM 693 O O . GLU A 1 87 ? -10.644 10.547 0.920 1.00 96.44 87 GLU A O 1
ATOM 698 N N . LEU A 1 88 ? -11.023 12.752 0.660 1.00 97.44 88 LEU A N 1
ATOM 699 C CA . LEU A 1 88 ? -10.212 13.212 1.792 1.00 97.44 88 LEU A CA 1
ATOM 700 C C . LEU A 1 88 ? -10.994 13.093 3.108 1.00 97.44 88 LEU A C 1
ATOM 702 O O . LEU A 1 88 ? -11.318 14.090 3.750 1.00 97.44 88 LEU A O 1
ATOM 706 N N . SER A 1 89 ? -11.319 11.864 3.507 1.00 98.19 89 SER A N 1
ATOM 707 C CA . SER A 1 89 ? -11.993 11.588 4.777 1.00 98.19 89 SER A CA 1
ATOM 708 C C . SER A 1 89 ? -11.393 10.386 5.496 1.00 98.19 89 SER A C 1
ATOM 710 O O . SER A 1 89 ? -11.000 9.398 4.871 1.00 98.19 89 SER A O 1
ATOM 712 N N . ALA A 1 90 ? -11.380 10.433 6.833 1.00 98.38 90 ALA A N 1
ATOM 713 C CA . ALA A 1 90 ? -10.915 9.322 7.666 1.00 98.38 90 ALA A CA 1
ATOM 714 C C . ALA A 1 90 ? -11.655 8.015 7.333 1.00 98.38 90 ALA A C 1
ATOM 716 O O . ALA A 1 90 ? -11.041 6.950 7.250 1.00 98.38 90 ALA A O 1
ATOM 717 N N . LYS A 1 91 ? -12.959 8.103 7.022 1.00 98.25 91 LYS A N 1
ATOM 718 C CA . LYS A 1 91 ? -13.780 6.964 6.592 1.00 98.25 91 LYS A CA 1
ATOM 719 C C . LYS A 1 91 ? -13.266 6.338 5.290 1.00 98.25 91 LYS A C 1
ATOM 721 O O . LYS A 1 91 ? -13.276 5.112 5.166 1.00 98.25 91 LYS A O 1
ATOM 726 N N . SER A 1 92 ? -12.862 7.146 4.310 1.00 98.19 92 SER A N 1
ATOM 727 C CA . SER A 1 92 ? -12.325 6.656 3.035 1.00 98.19 92 SER A CA 1
ATOM 728 C C . SER A 1 92 ? -10.945 6.019 3.215 1.00 98.19 92 SER A C 1
ATOM 730 O O . SER A 1 92 ? -10.753 4.860 2.838 1.00 98.19 92 SER A O 1
ATOM 732 N N . ILE A 1 93 ? -10.018 6.710 3.889 1.00 98.62 93 ILE A N 1
ATOM 733 C CA . ILE A 1 93 ? -8.660 6.203 4.149 1.00 98.62 93 ILE A CA 1
ATOM 734 C C . ILE A 1 93 ? -8.702 4.901 4.956 1.00 98.62 93 ILE A C 1
ATOM 736 O O . ILE A 1 93 ? -8.053 3.922 4.585 1.00 98.62 93 ILE A O 1
ATOM 740 N N . THR A 1 94 ? -9.537 4.845 5.996 1.00 98.69 94 THR A N 1
ATOM 741 C CA . THR A 1 94 ? -9.721 3.644 6.821 1.00 98.69 94 THR A CA 1
ATOM 742 C C . THR A 1 94 ? -10.192 2.453 5.986 1.00 98.69 94 THR A C 1
ATOM 744 O O . THR A 1 94 ? -9.655 1.356 6.127 1.00 98.69 94 THR A O 1
ATOM 747 N N . ARG A 1 95 ? -11.170 2.634 5.086 1.00 98.44 95 ARG A N 1
ATOM 748 C CA . ARG A 1 95 ? -11.674 1.539 4.235 1.00 98.44 95 ARG A CA 1
ATOM 749 C C . ARG A 1 95 ? -10.594 0.979 3.314 1.00 98.44 95 ARG A C 1
ATOM 751 O O . ARG A 1 95 ? -10.445 -0.240 3.229 1.00 98.44 95 ARG A O 1
ATOM 758 N N . HIS A 1 96 ? -9.800 1.853 2.701 1.00 98.75 96 HIS A N 1
ATOM 759 C CA . HIS A 1 96 ? -8.692 1.453 1.833 1.00 98.75 96 HIS A CA 1
ATOM 760 C C . HIS A 1 96 ? -7.567 0.769 2.610 1.00 98.75 96 HIS A C 1
ATOM 762 O O . HIS A 1 96 ? -7.045 -0.248 2.154 1.00 98.75 96 HIS A O 1
ATOM 768 N N . LEU A 1 97 ? -7.243 1.250 3.813 1.00 98.69 97 LEU A N 1
ATOM 769 C CA . LEU A 1 97 ? -6.280 0.594 4.693 1.00 98.69 97 LEU A CA 1
ATOM 770 C C . LEU A 1 97 ? -6.754 -0.812 5.096 1.00 98.69 97 LEU A C 1
ATOM 772 O O . LEU A 1 97 ? -5.998 -1.773 4.938 1.00 98.69 97 LEU A O 1
ATOM 776 N N . LYS A 1 98 ? -8.011 -0.963 5.550 1.00 98.62 98 LYS A N 1
ATOM 777 C CA . LYS A 1 98 ? -8.603 -2.275 5.886 1.00 98.62 98 LYS A CA 1
ATOM 778 C C . LYS A 1 98 ? -8.565 -3.223 4.680 1.00 98.62 98 LYS A C 1
ATOM 780 O O . LYS A 1 98 ? -8.161 -4.379 4.816 1.00 98.62 98 LYS A O 1
ATOM 785 N N . ALA A 1 99 ? -8.949 -2.739 3.498 1.00 98.69 99 ALA A N 1
ATOM 786 C CA . ALA A 1 99 ? -8.905 -3.518 2.263 1.00 98.69 99 ALA A CA 1
ATOM 787 C C . ALA A 1 99 ? -7.474 -3.957 1.923 1.00 98.69 99 ALA A C 1
ATOM 789 O O . ALA A 1 99 ? -7.236 -5.130 1.626 1.00 98.69 99 ALA A O 1
ATOM 790 N N . TYR A 1 100 ? -6.513 -3.038 2.029 1.00 98.69 100 TYR A N 1
ATOM 791 C CA . TYR A 1 100 ? -5.113 -3.303 1.739 1.00 98.69 100 TYR A CA 1
ATOM 792 C C . TYR A 1 100 ? -4.534 -4.387 2.651 1.00 98.69 100 TYR A C 1
ATOM 794 O O . TYR A 1 100 ? -3.988 -5.370 2.150 1.00 98.69 100 TYR A O 1
ATOM 802 N N . VAL A 1 101 ? -4.679 -4.260 3.978 1.00 97.56 101 VAL A N 1
ATOM 803 C CA . VAL A 1 101 ? -4.089 -5.234 4.918 1.00 97.56 101 VAL A CA 1
ATOM 804 C C . VAL A 1 101 ? -4.673 -6.635 4.733 1.00 97.56 101 VAL A C 1
ATOM 806 O O . VAL A 1 101 ? -3.956 -7.628 4.853 1.00 97.56 101 VAL A O 1
ATOM 809 N N . MET A 1 102 ? -5.954 -6.728 4.364 1.00 97.19 102 MET A N 1
ATOM 810 C CA . MET A 1 102 ? -6.599 -7.996 4.029 1.00 97.19 102 MET A CA 1
ATOM 811 C C . MET A 1 102 ? -6.099 -8.568 2.696 1.00 97.19 102 MET A C 1
ATOM 813 O O . MET A 1 102 ? -6.005 -9.786 2.544 1.00 97.19 102 MET A O 1
ATOM 817 N N . MET A 1 103 ? -5.736 -7.723 1.736 1.00 98.00 103 MET A N 1
ATOM 818 C CA . MET A 1 103 ? -5.225 -8.147 0.432 1.00 98.00 103 MET A CA 1
ATOM 819 C C . MET A 1 103 ? -3.717 -8.437 0.419 1.00 98.00 103 MET A C 1
ATOM 821 O O . MET A 1 103 ? -3.273 -9.233 -0.408 1.00 98.00 103 MET A O 1
ATOM 825 N N . ASP A 1 104 ? -2.932 -7.865 1.337 1.00 96.62 104 ASP A N 1
ATOM 826 C CA . ASP A 1 104 ? -1.459 -7.882 1.331 1.00 96.62 104 ASP A CA 1
ATOM 827 C C . ASP A 1 104 ? -0.871 -9.291 1.143 1.00 96.62 104 ASP A C 1
ATOM 829 O O . ASP A 1 104 ? -0.044 -9.519 0.259 1.00 96.62 104 ASP A O 1
ATOM 833 N N . ALA A 1 105 ? -1.354 -10.284 1.897 1.00 95.12 105 ALA A N 1
ATOM 834 C CA . ALA A 1 105 ? -0.863 -11.657 1.780 1.00 95.12 105 ALA A CA 1
ATOM 835 C C . ALA A 1 105 ? -1.151 -12.291 0.405 1.00 95.12 105 ALA A C 1
ATOM 837 O O . ALA A 1 105 ? -0.337 -13.079 -0.087 1.00 95.12 105 ALA A O 1
ATOM 838 N N . TRP A 1 106 ? -2.298 -11.974 -0.203 1.00 97.50 106 TRP A N 1
ATOM 839 C CA . TRP A 1 106 ? -2.653 -12.448 -1.541 1.00 97.50 106 TRP A CA 1
ATOM 840 C C . TRP A 1 106 ? -1.831 -11.718 -2.608 1.00 97.50 106 TRP A C 1
ATOM 842 O O . TRP A 1 106 ? -1.219 -12.386 -3.440 1.00 97.50 106 TRP A O 1
ATOM 852 N N . ILE A 1 107 ? -1.708 -10.388 -2.514 1.00 97.44 107 ILE A N 1
ATOM 853 C CA . ILE A 1 107 ? -0.908 -9.564 -3.434 1.00 97.44 107 ILE A CA 1
ATOM 854 C C . ILE A 1 107 ? 0.549 -10.025 -3.428 1.00 97.44 107 ILE A C 1
ATOM 856 O O . ILE A 1 107 ? 1.128 -10.238 -4.488 1.00 97.44 107 ILE A O 1
ATOM 860 N N . ARG A 1 108 ? 1.138 -10.256 -2.248 1.00 95.38 108 ARG A N 1
ATOM 861 C CA . ARG A 1 108 ? 2.524 -10.736 -2.127 1.00 95.38 108 ARG A CA 1
ATOM 862 C C . ARG A 1 108 ? 2.766 -12.052 -2.854 1.00 95.38 108 ARG A C 1
ATOM 864 O O . ARG A 1 108 ? 3.849 -12.249 -3.401 1.00 95.38 108 ARG A O 1
ATOM 871 N N . LYS A 1 109 ? 1.782 -12.956 -2.824 1.00 95.19 109 LYS A N 1
ATOM 872 C CA . LYS A 1 109 ? 1.852 -14.240 -3.526 1.00 95.19 109 LYS A CA 1
ATOM 873 C C . LYS A 1 109 ? 1.667 -14.054 -5.031 1.00 95.19 109 LYS A C 1
ATOM 875 O O . LYS A 1 109 ? 2.434 -14.632 -5.787 1.00 95.19 109 LYS A O 1
ATOM 880 N N . ASP A 1 110 ? 0.658 -13.292 -5.446 1.00 96.00 110 ASP A N 1
ATOM 881 C CA . ASP A 1 110 ? 0.309 -13.089 -6.859 1.00 96.00 110 ASP A CA 1
ATOM 882 C C . ASP A 1 110 ? 1.363 -12.266 -7.620 1.00 96.00 110 ASP A C 1
ATOM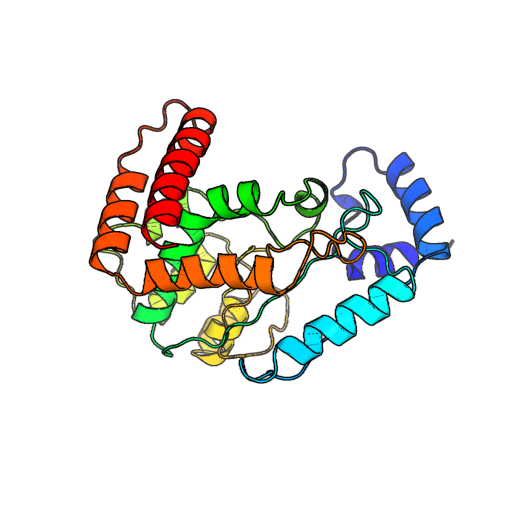 884 O O . ASP A 1 110 ? 1.614 -12.515 -8.794 1.00 96.00 110 ASP A O 1
ATOM 888 N N . ALA A 1 111 ? 2.013 -11.310 -6.951 1.00 92.94 111 ALA A N 1
ATOM 889 C CA . ALA A 1 111 ? 3.095 -10.493 -7.506 1.00 92.94 111 ALA A CA 1
ATOM 890 C C . ALA A 1 111 ? 4.491 -11.117 -7.356 1.00 92.94 111 ALA A C 1
ATOM 892 O O . ALA A 1 111 ? 5.474 -10.488 -7.744 1.00 92.94 111 ALA A O 1
ATOM 893 N N . GLU A 1 112 ? 4.591 -12.308 -6.753 1.00 92.06 112 GLU A N 1
ATOM 894 C CA . GLU A 1 112 ? 5.863 -12.986 -6.467 1.00 92.06 112 GLU A CA 1
ATOM 895 C C . GLU A 1 112 ? 6.900 -12.033 -5.836 1.00 92.06 112 GLU A C 1
ATOM 897 O O . GLU A 1 112 ? 8.034 -11.888 -6.300 1.00 92.06 112 GLU A O 1
ATOM 902 N N . ILE A 1 113 ? 6.491 -11.313 -4.782 1.00 89.69 113 ILE A N 1
ATOM 903 C CA . ILE A 1 113 ? 7.327 -10.270 -4.169 1.00 89.69 113 ILE A CA 1
ATOM 904 C C . ILE A 1 113 ? 8.664 -10.858 -3.723 1.00 89.69 113 ILE A C 1
ATOM 906 O O . ILE A 1 113 ? 8.709 -11.810 -2.936 1.00 89.69 113 ILE A O 1
ATOM 910 N N . ASN A 1 114 ? 9.757 -10.271 -4.222 1.00 80.12 114 ASN A N 1
ATOM 911 C CA . ASN A 1 114 ? 11.087 -10.828 -4.025 1.00 80.12 114 ASN A CA 1
ATOM 912 C C . ASN A 1 114 ? 11.459 -10.784 -2.536 1.00 80.12 114 ASN A C 1
ATOM 914 O O . ASN A 1 114 ? 11.312 -9.761 -1.865 1.00 80.12 114 ASN A O 1
ATOM 918 N N . ILE A 1 115 ? 11.972 -11.900 -2.016 1.00 72.88 115 ILE A N 1
ATOM 919 C CA . ILE A 1 115 ? 12.394 -12.029 -0.618 1.00 72.88 115 ILE A CA 1
ATOM 920 C C . ILE A 1 115 ? 13.476 -10.996 -0.275 1.00 72.88 115 ILE A C 1
ATOM 922 O O . ILE A 1 115 ? 13.484 -10.497 0.850 1.00 72.88 115 ILE A O 1
ATOM 926 N N . SER A 1 116 ? 14.335 -10.618 -1.231 1.00 69.44 116 SER A N 1
ATOM 927 C CA . SER A 1 116 ? 15.346 -9.571 -1.027 1.00 69.44 116 SER A CA 1
ATOM 928 C C . SER A 1 116 ? 14.737 -8.236 -0.603 1.00 69.44 116 SER A C 1
ATOM 930 O O . SER A 1 116 ? 15.317 -7.538 0.228 1.00 69.44 116 SER A O 1
ATOM 932 N N . ARG A 1 117 ? 13.526 -7.906 -1.075 1.00 78.31 117 ARG A N 1
ATOM 933 C CA . ARG A 1 117 ? 12.834 -6.670 -0.694 1.00 78.31 117 ARG A CA 1
ATOM 934 C C . ARG A 1 117 ? 12.439 -6.627 0.783 1.00 78.31 117 ARG A C 1
ATOM 936 O O . ARG A 1 117 ? 12.246 -5.538 1.312 1.00 78.31 117 ARG A O 1
ATOM 943 N N . LYS A 1 118 ? 12.376 -7.774 1.475 1.00 69.38 118 LYS A N 1
ATOM 944 C CA . LYS A 1 118 ? 12.175 -7.820 2.937 1.00 69.38 118 LYS A CA 1
ATOM 945 C C . LYS A 1 118 ? 13.400 -7.365 3.727 1.00 69.38 118 LYS A C 1
ATOM 947 O O . LYS A 1 118 ? 13.274 -7.055 4.905 1.00 69.38 118 LYS A O 1
ATOM 952 N N . LEU A 1 119 ? 14.580 -7.365 3.107 1.00 62.25 119 LEU A N 1
ATOM 953 C CA . LEU A 1 119 ? 15.810 -6.889 3.738 1.00 62.25 119 LEU A CA 1
ATOM 954 C C . LEU A 1 119 ? 15.964 -5.370 3.626 1.00 62.25 119 LEU A C 1
ATOM 956 O O . LEU A 1 119 ? 16.777 -4.792 4.341 1.00 62.25 119 LEU A O 1
ATOM 960 N N . THR A 1 120 ? 15.178 -4.725 2.758 1.00 64.25 120 THR A N 1
ATOM 961 C CA . THR A 1 120 ? 15.114 -3.266 2.655 1.00 64.25 120 THR A CA 1
ATOM 962 C C . THR A 1 120 ? 13.957 -2.666 3.446 1.00 64.25 120 THR A C 1
ATOM 964 O O . THR A 1 120 ? 12.864 -3.234 3.468 1.00 64.25 120 THR A O 1
ATOM 967 N N . PRO A 1 121 ? 14.154 -1.483 4.042 1.00 63.22 121 PRO A N 1
ATOM 968 C CA . PRO A 1 121 ? 13.255 -0.889 5.014 1.00 63.22 121 PRO A CA 1
ATOM 969 C C . PRO A 1 121 ? 12.108 -0.140 4.343 1.00 63.22 121 PRO A C 1
ATOM 971 O O . PRO A 1 121 ? 11.961 1.045 4.585 1.00 63.22 121 PRO A O 1
ATOM 974 N N . TYR A 1 122 ? 11.282 -0.775 3.512 1.00 72.31 122 TYR A N 1
ATOM 975 C CA . TYR A 1 122 ? 10.155 -0.061 2.887 1.00 72.31 122 TYR A CA 1
ATOM 976 C C . TYR A 1 122 ? 8.850 -0.849 2.754 1.00 72.31 122 TYR A C 1
ATOM 978 O O . TYR A 1 122 ? 7.838 -0.270 2.376 1.00 72.31 122 TYR A O 1
ATOM 986 N N . ILE A 1 123 ? 8.852 -2.156 3.021 1.00 83.19 123 ILE A N 1
ATOM 987 C CA . ILE A 1 123 ? 7.692 -3.025 2.760 1.00 83.19 123 ILE A CA 1
ATOM 988 C C . ILE A 1 123 ? 7.383 -3.985 3.910 1.00 83.19 123 ILE A C 1
ATOM 990 O O . ILE A 1 123 ? 6.823 -5.065 3.676 1.00 83.19 123 ILE A O 1
ATOM 994 N N . ASN A 1 124 ? 7.763 -3.622 5.136 1.00 87.69 124 ASN A N 1
ATOM 995 C CA . ASN A 1 124 ? 7.449 -4.430 6.312 1.00 87.69 124 ASN A CA 1
ATOM 996 C C . ASN A 1 124 ? 5.933 -4.606 6.448 1.00 87.69 124 ASN A C 1
ATOM 998 O O . ASN A 1 124 ? 5.186 -3.637 6.354 1.00 87.69 124 ASN A O 1
ATOM 1002 N N . GLU A 1 125 ? 5.491 -5.856 6.625 1.00 91.75 125 GLU A N 1
ATOM 1003 C CA . GLU A 1 125 ? 4.078 -6.171 6.872 1.00 91.75 125 GLU A CA 1
ATOM 1004 C C . GLU A 1 125 ? 3.586 -5.357 8.085 1.00 91.75 125 GLU A C 1
ATOM 1006 O O . GLU A 1 125 ? 4.354 -5.102 9.013 1.00 91.75 125 GLU A O 1
ATOM 1011 N N . TYR A 1 126 ? 2.325 -4.919 8.063 1.00 94.44 126 TYR A N 1
ATOM 1012 C CA . TYR A 1 126 ? 1.714 -4.342 9.258 1.00 94.44 126 TYR A CA 1
ATOM 1013 C C . TYR A 1 126 ? 1.675 -5.393 10.366 1.00 94.44 126 TYR A C 1
ATOM 1015 O O . TYR A 1 126 ? 1.404 -6.569 10.104 1.00 94.44 126 TYR A O 1
ATOM 1023 N N . GLU A 1 127 ? 1.927 -4.964 11.599 1.00 93.62 127 GLU A N 1
ATOM 1024 C CA . GLU A 1 127 ? 1.888 -5.863 12.746 1.00 93.62 127 GLU A CA 1
ATOM 1025 C C . GLU A 1 127 ? 0.471 -6.383 12.980 1.00 93.62 127 GLU A C 1
ATOM 1027 O O . GLU A 1 127 ? -0.523 -5.677 12.782 1.00 93.62 127 GLU A O 1
ATOM 1032 N N . MET A 1 128 ? 0.371 -7.641 13.409 1.00 92.06 128 MET A N 1
ATOM 1033 C CA . MET A 1 128 ? -0.924 -8.314 13.516 1.00 92.06 128 MET A CA 1
ATOM 1034 C C . MET A 1 128 ? -1.858 -7.623 14.518 1.00 92.06 128 MET A C 1
ATOM 1036 O O . MET A 1 128 ? -3.067 -7.596 14.302 1.00 92.06 128 MET A O 1
ATOM 1040 N N . ASP A 1 129 ? -1.313 -7.024 15.576 1.00 94.88 129 ASP A N 1
ATOM 1041 C CA . ASP A 1 129 ? -2.111 -6.307 16.573 1.00 94.88 129 ASP A CA 1
ATOM 1042 C C . ASP A 1 129 ? -2.731 -5.028 15.997 1.00 94.88 129 ASP A C 1
ATOM 1044 O O . ASP A 1 129 ? -3.907 -4.764 16.249 1.00 94.88 129 ASP A O 1
ATOM 1048 N N . TYR A 1 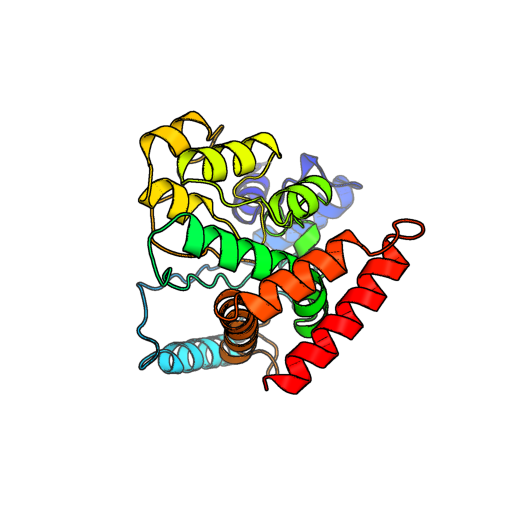130 ? -2.009 -4.310 15.128 1.00 97.50 130 TYR A N 1
ATOM 1049 C CA . TYR A 1 130 ? -2.566 -3.176 14.387 1.00 97.50 130 TYR A CA 1
ATOM 1050 C C . TYR A 1 130 ? -3.655 -3.628 13.413 1.00 97.50 130 TYR A C 1
ATOM 1052 O O . TYR A 1 130 ? -4.742 -3.057 13.385 1.00 97.50 130 TYR A O 1
ATOM 1060 N N . ILE A 1 131 ? -3.403 -4.707 12.659 1.00 96.69 131 ILE A N 1
ATOM 1061 C CA . ILE A 1 131 ? -4.394 -5.278 11.734 1.00 96.69 131 ILE A CA 1
ATOM 1062 C C . ILE A 1 131 ? -5.678 -5.645 12.492 1.00 96.69 131 ILE A C 1
ATOM 1064 O O . ILE A 1 131 ? -6.772 -5.277 12.068 1.00 96.69 131 ILE A O 1
ATOM 1068 N N . ARG A 1 132 ? -5.570 -6.333 13.635 1.00 95.25 132 ARG A N 1
ATOM 1069 C CA . ARG A 1 132 ? -6.733 -6.677 14.468 1.00 95.25 132 ARG A CA 1
ATOM 1070 C C . ARG A 1 132 ? -7.456 -5.437 14.973 1.00 95.25 132 ARG A C 1
ATOM 1072 O O . ARG A 1 132 ? -8.683 -5.426 14.938 1.00 95.25 132 ARG A O 1
ATOM 1079 N N . HIS A 1 133 ? -6.717 -4.418 15.412 1.00 97.81 133 HIS A N 1
ATOM 1080 C CA . HIS A 1 133 ? -7.279 -3.164 15.901 1.00 97.81 133 HIS A CA 1
ATOM 1081 C C . HIS A 1 133 ? -8.144 -2.483 14.832 1.00 97.81 133 HIS A C 1
ATOM 1083 O O . HIS A 1 133 ? -9.317 -2.194 15.088 1.00 97.81 133 HIS A O 1
ATOM 1089 N N . ILE A 1 134 ? -7.605 -2.291 13.622 1.00 98.06 134 ILE A N 1
ATOM 1090 C CA . ILE A 1 134 ? -8.318 -1.575 12.557 1.00 98.06 134 ILE A CA 1
ATOM 1091 C C . ILE A 1 134 ? -9.462 -2.393 11.949 1.00 98.06 134 ILE A C 1
ATOM 1093 O O . ILE A 1 134 ? -10.415 -1.828 11.414 1.00 98.06 134 ILE A O 1
ATOM 1097 N N . LEU A 1 135 ? -9.408 -3.727 12.018 1.00 97.38 135 LEU A N 1
ATOM 1098 C CA . LEU A 1 135 ? -10.457 -4.595 11.473 1.00 97.38 135 LEU A CA 1
ATOM 1099 C C . LEU A 1 135 ? -11.667 -4.763 12.404 1.00 97.38 135 LEU A C 1
ATOM 1101 O O . LEU A 1 135 ? -12.648 -5.380 11.982 1.00 97.38 135 LEU A O 1
ATOM 1105 N N . ARG A 1 136 ? -11.641 -4.227 13.634 1.00 96.19 136 ARG A N 1
ATOM 1106 C CA . ARG A 1 136 ? -12.814 -4.268 14.523 1.00 96.19 136 ARG A CA 1
ATOM 1107 C C . ARG A 1 136 ? -14.017 -3.583 13.867 1.00 96.19 136 ARG A C 1
ATOM 1109 O O . ARG A 1 136 ? -13.876 -2.627 13.102 1.00 96.19 136 ARG A O 1
ATOM 1116 N N . GLU A 1 137 ? -15.206 -4.101 14.160 1.00 92.81 137 GLU A N 1
ATOM 1117 C CA . GLU A 1 137 ? -16.466 -3.641 13.558 1.00 92.81 137 GLU A CA 1
ATOM 1118 C C . GLU A 1 137 ? -16.851 -2.222 14.004 1.00 92.81 137 GLU A C 1
ATOM 1120 O O . GLU A 1 137 ? -17.402 -1.449 13.222 1.00 92.81 137 GLU A O 1
ATOM 1125 N N . ASP A 1 138 ? -16.501 -1.864 15.235 1.00 95.19 138 ASP A N 1
ATOM 1126 C CA . ASP A 1 138 ? -16.692 -0.542 15.831 1.00 95.19 138 ASP A CA 1
ATOM 1127 C C . ASP A 1 138 ? -15.561 0.447 15.500 1.00 95.19 138 ASP A C 1
ATOM 1129 O O . ASP A 1 138 ? -15.666 1.624 15.835 1.00 95.19 138 ASP A O 1
ATOM 1133 N N . TYR A 1 139 ? -14.506 0.012 14.798 1.00 97.81 139 TYR A N 1
ATOM 1134 C CA . TYR A 1 139 ? -13.407 0.890 14.404 1.00 97.81 139 TYR A CA 1
ATOM 1135 C C . TYR A 1 139 ? -13.804 1.795 13.232 1.00 97.81 139 TYR A C 1
ATOM 1137 O O . TYR A 1 139 ? -13.685 1.417 12.055 1.00 97.81 139 TYR A O 1
ATOM 1145 N N . GLN A 1 140 ? -14.296 2.983 13.582 1.00 96.88 140 GLN A N 1
ATOM 1146 C CA . GLN A 1 140 ? -14.697 4.069 12.688 1.00 96.88 140 GLN A CA 1
ATOM 1147 C C . GLN A 1 140 ? -14.079 5.385 13.193 1.00 96.88 140 GLN A C 1
ATOM 1149 O O . GLN A 1 140 ? -14.800 6.226 13.730 1.00 96.88 140 GLN A O 1
ATOM 1154 N N . PRO A 1 141 ? -12.745 5.530 13.096 1.00 98.50 141 PRO A N 1
ATOM 1155 C CA . PRO A 1 141 ? -12.039 6.665 13.671 1.00 98.50 141 PRO A CA 1
ATOM 1156 C C . PRO A 1 141 ? -12.362 7.958 12.911 1.00 98.50 141 PRO A C 1
ATOM 1158 O O . PRO A 1 141 ? -12.669 7.940 11.711 1.00 98.50 141 PRO A O 1
ATOM 1161 N N . ASP A 1 142 ? -12.253 9.086 13.608 1.00 98.69 142 ASP A N 1
ATOM 1162 C CA . ASP A 1 142 ? -12.014 10.369 12.954 1.00 98.69 142 ASP A CA 1
ATOM 1163 C C . ASP A 1 142 ? -10.552 10.463 12.474 1.00 98.69 142 ASP A C 1
ATOM 1165 O O . ASP A 1 142 ? -9.793 9.493 12.530 1.00 98.69 142 ASP A O 1
ATOM 1169 N N . LEU A 1 143 ? -10.171 11.603 11.893 1.00 98.62 143 LEU A N 1
ATOM 1170 C CA . LEU A 1 143 ? -8.835 11.760 11.317 1.00 98.62 143 LEU A CA 1
ATOM 1171 C C . LEU A 1 143 ? -7.742 11.720 12.391 1.00 98.62 143 LEU A C 1
ATOM 1173 O O . LEU A 1 143 ? -6.734 11.053 12.182 1.00 98.62 143 LEU A O 1
ATOM 1177 N N . GLU A 1 144 ? -7.966 12.402 13.514 1.00 98.62 144 GLU A N 1
ATOM 1178 C CA . GLU A 1 144 ? -7.033 12.470 14.640 1.00 98.62 144 GLU A CA 1
ATOM 1179 C C . GLU A 1 144 ? -6.764 11.068 15.191 1.00 98.62 144 GLU A C 1
ATOM 1181 O O . GLU A 1 144 ? -5.625 10.606 15.147 1.00 98.62 144 GLU A O 1
ATOM 1186 N N . THR A 1 145 ? -7.822 10.327 15.538 1.00 98.75 145 THR A N 1
ATOM 1187 C CA . THR A 1 145 ? -7.712 8.951 16.046 1.00 98.75 145 THR A CA 1
ATOM 1188 C C . THR A 1 145 ? -7.006 8.032 15.043 1.00 98.75 145 THR A C 1
ATOM 1190 O O . THR A 1 145 ? -6.148 7.238 15.416 1.00 98.75 145 THR A O 1
ATOM 1193 N N . LEU A 1 146 ? -7.322 8.145 13.744 1.00 98.81 146 LEU A N 1
ATOM 1194 C CA . LEU A 1 146 ? -6.691 7.321 12.706 1.00 98.81 146 LEU A CA 1
ATOM 1195 C C . LEU A 1 146 ? -5.176 7.568 12.608 1.00 98.81 146 LEU A C 1
ATOM 1197 O O . LEU A 1 146 ? -4.417 6.622 12.376 1.00 98.81 146 LEU A O 1
ATOM 1201 N N . ILE A 1 147 ? -4.749 8.826 12.738 1.00 98.50 147 ILE A N 1
ATOM 1202 C CA . ILE A 1 147 ? -3.336 9.213 12.708 1.00 98.50 147 ILE A CA 1
ATOM 1203 C C . ILE A 1 147 ? -2.645 8.733 13.986 1.00 98.50 147 ILE A C 1
ATOM 1205 O O . ILE A 1 147 ? -1.621 8.054 13.895 1.00 98.50 147 ILE A O 1
ATOM 1209 N N . GLU A 1 148 ? -3.210 9.023 15.157 1.00 98.31 148 GLU A N 1
ATOM 1210 C CA . GLU A 1 148 ? -2.648 8.616 16.448 1.00 98.31 148 GLU A CA 1
ATOM 1211 C C . GLU A 1 148 ? -2.487 7.095 16.541 1.00 98.31 148 GLU A C 1
ATOM 1213 O O . GLU A 1 148 ? -1.380 6.623 16.800 1.00 98.31 148 GLU A O 1
ATOM 1218 N N . ASP A 1 149 ? -3.523 6.320 16.201 1.00 98.44 149 ASP A N 1
ATOM 1219 C CA . ASP A 1 149 ? -3.456 4.854 16.176 1.00 98.44 149 ASP A CA 1
ATOM 1220 C C . ASP A 1 149 ? -2.375 4.351 15.205 1.00 98.44 149 ASP A C 1
ATOM 1222 O O . ASP A 1 149 ? -1.702 3.348 15.457 1.00 98.44 149 ASP A O 1
ATOM 1226 N N . TYR A 1 150 ? -2.184 5.015 14.058 1.00 97.69 150 TYR A N 1
ATOM 1227 C CA . TYR A 1 150 ? -1.134 4.625 13.116 1.00 97.69 150 TYR A CA 1
ATOM 1228 C C . TYR A 1 150 ? 0.246 4.693 13.786 1.00 97.69 150 TYR A C 1
ATOM 1230 O O . TYR A 1 150 ? 1.016 3.731 13.688 1.00 97.69 150 TYR A O 1
ATOM 1238 N N . PHE A 1 151 ? 0.542 5.781 14.499 1.00 96.69 151 PHE A N 1
ATOM 1239 C CA . PHE A 1 151 ? 1.819 5.976 15.187 1.00 96.69 151 PHE A CA 1
ATOM 1240 C C . PHE A 1 151 ? 1.939 5.182 16.496 1.00 96.69 151 PHE A C 1
ATOM 1242 O O . PHE A 1 151 ? 3.005 4.620 16.746 1.00 96.69 151 PHE A O 1
ATOM 1249 N N . GLU A 1 152 ? 0.872 5.056 17.292 1.00 97.12 152 GLU A N 1
ATOM 1250 C CA . GLU A 1 152 ? 0.864 4.292 18.552 1.00 97.12 152 GLU A CA 1
ATOM 1251 C C . GLU A 1 152 ? 1.243 2.824 18.316 1.00 97.12 152 GLU A C 1
ATOM 1253 O O . GLU A 1 152 ? 2.012 2.228 19.073 1.00 97.12 152 GLU A O 1
ATOM 1258 N N . PHE A 1 153 ? 0.794 2.253 17.196 1.00 96.88 153 PHE A N 1
ATOM 1259 C CA . PHE A 1 153 ? 1.170 0.904 16.773 1.00 96.88 153 PHE A CA 1
ATOM 1260 C C . PHE A 1 153 ? 2.543 0.825 16.072 1.00 96.88 153 PHE A C 1
ATOM 1262 O O . PHE A 1 153 ? 2.872 -0.183 15.437 1.00 96.88 153 PHE A O 1
ATOM 1269 N N . GLY A 1 154 ? 3.364 1.873 16.166 1.00 93.12 154 GLY A N 1
ATOM 1270 C CA . GLY A 1 154 ? 4.731 1.916 15.645 1.00 93.12 154 GLY A CA 1
ATOM 1271 C C . GLY A 1 154 ? 4.813 1.879 14.118 1.00 93.12 154 GLY A C 1
ATOM 1272 O O . GLY A 1 154 ? 5.806 1.388 13.558 1.00 93.12 154 GLY A O 1
ATOM 1273 N N . ASN A 1 155 ? 3.765 2.321 13.413 1.00 94.06 155 ASN A N 1
ATOM 1274 C CA . ASN A 1 155 ? 3.828 2.452 11.963 1.00 94.06 155 ASN A CA 1
ATOM 1275 C C . ASN A 1 155 ? 4.597 3.712 11.560 1.00 94.06 155 ASN A C 1
ATOM 1277 O O . ASN A 1 155 ? 4.634 4.719 12.254 1.00 94.06 155 ASN A O 1
ATOM 1281 N N . SER A 1 156 ? 5.261 3.620 10.414 1.00 89.19 156 SER A N 1
ATOM 1282 C CA . SER A 1 156 ? 6.112 4.671 9.864 1.00 89.19 156 SER A CA 1
ATOM 1283 C C . SER A 1 156 ? 6.101 4.578 8.342 1.00 89.19 156 SER A C 1
ATOM 1285 O O . SER A 1 156 ? 5.337 3.798 7.766 1.00 89.19 156 SER A O 1
ATOM 1287 N N . ARG A 1 157 ? 7.008 5.302 7.676 1.00 87.94 157 ARG A N 1
ATOM 1288 C CA . ARG A 1 157 ? 7.218 5.191 6.226 1.00 87.94 157 ARG A CA 1
ATOM 1289 C C . ARG A 1 157 ? 7.549 3.771 5.756 1.00 87.94 157 ARG A C 1
ATOM 1291 O O . ARG A 1 157 ? 7.393 3.453 4.579 1.00 87.94 157 ARG A O 1
ATOM 1298 N N . ASN A 1 158 ? 8.073 2.911 6.635 1.00 87.94 158 ASN A N 1
ATOM 1299 C CA . ASN A 1 158 ? 8.440 1.534 6.300 1.00 87.94 158 ASN A CA 1
ATOM 1300 C C . ASN A 1 158 ? 7.211 0.615 6.345 1.00 87.94 158 ASN A C 1
ATOM 1302 O O . ASN A 1 158 ? 7.116 -0.291 7.181 1.00 87.94 158 ASN A O 1
ATOM 1306 N N . ARG A 1 159 ? 6.266 0.872 5.442 1.00 92.62 159 ARG A N 1
ATOM 1307 C CA . ARG A 1 159 ? 5.068 0.068 5.215 1.00 92.62 159 ARG A CA 1
ATOM 1308 C C . ARG A 1 159 ? 4.800 -0.041 3.714 1.00 92.62 159 ARG A C 1
ATOM 1310 O O . ARG A 1 159 ? 5.084 0.893 2.965 1.00 92.62 159 ARG A O 1
ATOM 1317 N N . PRO A 1 160 ? 4.268 -1.182 3.250 1.00 94.69 160 PRO A N 1
ATOM 1318 C CA . PRO A 1 160 ? 4.007 -1.405 1.837 1.00 94.69 160 PRO A CA 1
ATOM 1319 C C . PRO A 1 160 ? 2.841 -0.553 1.319 1.00 94.69 160 PRO A C 1
ATOM 1321 O O . PRO A 1 160 ? 2.812 -0.250 0.132 1.00 94.69 160 PRO A O 1
ATOM 1324 N N . LEU A 1 161 ? 1.931 -0.137 2.200 1.00 97.56 161 LEU A N 1
ATOM 1325 C CA . LEU A 1 161 ? 1.061 1.015 2.012 1.00 97.56 161 LEU A CA 1
ATOM 1326 C C . LEU A 1 161 ? 1.511 2.058 3.037 1.00 97.56 161 LEU A C 1
ATOM 1328 O O . LEU A 1 161 ? 1.420 1.821 4.230 1.00 97.56 161 LEU A O 1
ATOM 1332 N N . ASP A 1 162 ? 2.077 3.165 2.591 1.00 95.50 162 ASP A N 1
ATOM 1333 C CA . ASP A 1 162 ? 2.519 4.254 3.455 1.00 95.50 162 ASP A CA 1
ATOM 1334 C C . ASP A 1 162 ? 1.463 5.366 3.417 1.00 95.50 162 ASP A C 1
ATOM 1336 O O . ASP A 1 162 ? 1.106 5.874 2.350 1.00 95.50 162 ASP A O 1
ATOM 1340 N N . LEU A 1 163 ? 0.914 5.697 4.586 1.00 97.50 163 LEU A N 1
ATOM 1341 C CA . LEU A 1 163 ? -0.133 6.710 4.731 1.00 97.50 163 LEU A CA 1
ATOM 1342 C C . LEU A 1 163 ? 0.413 8.079 5.145 1.00 97.50 163 LEU A C 1
ATOM 1344 O O . LEU A 1 163 ? -0.342 9.049 5.153 1.00 97.50 163 LEU A O 1
ATOM 1348 N N . LEU A 1 164 ? 1.713 8.203 5.428 1.00 96.06 164 LEU A N 1
ATOM 1349 C CA . LEU A 1 164 ? 2.288 9.474 5.861 1.00 96.06 164 LEU A CA 1
ATOM 1350 C C . LEU A 1 164 ? 2.071 10.612 4.851 1.00 96.06 164 LEU A C 1
ATOM 1352 O O . LEU A 1 164 ? 1.741 11.708 5.294 1.00 96.06 164 LEU A O 1
ATOM 1356 N N . PRO A 1 165 ? 2.176 10.414 3.517 1.00 96.44 165 PRO A N 1
ATOM 1357 C CA . PRO A 1 165 ? 1.925 11.505 2.575 1.00 96.44 165 PRO A CA 1
ATOM 1358 C C . PRO A 1 165 ? 0.501 12.064 2.640 1.00 96.44 165 PRO A C 1
ATOM 1360 O O . PRO A 1 165 ? 0.343 13.282 2.548 1.00 96.44 165 PRO A O 1
ATOM 1363 N N . VAL A 1 166 ? -0.513 11.204 2.811 1.00 98.12 166 VAL A N 1
ATOM 1364 C CA . VAL A 1 166 ? -1.909 11.650 2.921 1.00 98.12 166 VAL A CA 1
ATOM 1365 C C . VAL A 1 166 ? -2.202 12.234 4.299 1.00 98.12 166 VAL A C 1
ATOM 1367 O O . VAL A 1 166 ? -2.875 13.255 4.371 1.00 98.12 166 VAL A O 1
ATOM 1370 N N . PHE A 1 167 ? -1.644 11.676 5.375 1.00 97.81 167 PHE A N 1
ATOM 1371 C CA . PHE A 1 167 ? -1.777 12.261 6.712 1.00 97.81 167 PHE A CA 1
ATOM 1372 C C . PHE A 1 167 ? -1.146 13.651 6.781 1.00 97.81 167 PHE A C 1
ATOM 1374 O O . PHE A 1 167 ? -1.827 14.590 7.168 1.00 97.81 167 PHE A O 1
ATOM 1381 N N . MET A 1 168 ? 0.065 13.827 6.243 1.00 96.75 168 MET A N 1
ATOM 1382 C CA . MET A 1 168 ? 0.696 15.146 6.099 1.00 96.75 168 MET A CA 1
ATOM 1383 C C . MET A 1 168 ? -0.141 16.123 5.262 1.00 96.75 168 MET A C 1
ATOM 1385 O O . MET A 1 168 ? -0.066 17.326 5.472 1.00 96.75 168 MET A O 1
ATOM 1389 N N . PHE A 1 169 ? -0.906 15.632 4.283 1.00 97.81 169 PHE A N 1
ATOM 1390 C CA . PHE A 1 169 ? -1.777 16.475 3.461 1.00 97.81 169 PHE A CA 1
ATOM 1391 C C . PHE A 1 169 ? -3.075 16.868 4.175 1.00 97.81 169 PHE A C 1
ATOM 1393 O O . PHE A 1 169 ? -3.586 17.962 3.948 1.00 97.81 169 PHE A O 1
ATOM 1400 N N . MET A 1 170 ? -3.630 15.973 4.994 1.00 98.12 170 MET A N 1
ATOM 1401 C CA . MET A 1 170 ? -4.903 16.183 5.684 1.00 98.12 170 MET A CA 1
ATOM 1402 C C . MET A 1 170 ? -4.740 16.907 7.027 1.00 98.12 170 MET A C 1
ATOM 1404 O O . MET A 1 170 ? -5.602 17.710 7.371 1.00 98.12 170 MET A O 1
ATOM 1408 N N . ASP A 1 171 ? -3.656 16.637 7.755 1.00 97.56 171 ASP A N 1
ATOM 1409 C CA . ASP A 1 171 ? -3.307 17.269 9.029 1.00 97.56 171 ASP A CA 1
ATOM 1410 C C . ASP A 1 171 ? -1.778 17.297 9.214 1.00 97.56 171 ASP A C 1
ATOM 1412 O O . ASP A 1 171 ? -1.159 16.398 9.795 1.00 97.56 171 ASP A O 1
ATOM 1416 N N . GLU A 1 172 ? -1.148 18.333 8.657 1.00 95.75 172 GLU A N 1
ATOM 1417 C CA . GLU A 1 172 ? 0.302 18.529 8.736 1.00 95.75 172 GLU A CA 1
ATOM 1418 C C . GLU A 1 172 ? 0.781 18.730 10.178 1.00 95.75 172 GLU A C 1
ATOM 1420 O O . GLU A 1 172 ? 1.859 18.246 10.530 1.00 95.75 172 GLU A O 1
ATOM 1425 N N . GLU A 1 173 ? 0.001 19.427 11.010 1.00 95.56 173 GLU A N 1
ATOM 1426 C CA . GLU A 1 173 ? 0.397 19.780 12.374 1.00 95.56 173 GLU A CA 1
ATOM 1427 C C . GLU A 1 173 ? 0.484 18.531 13.252 1.00 95.56 173 GLU A C 1
ATOM 1429 O O . GLU A 1 173 ? 1.557 18.251 13.796 1.00 95.56 173 GLU A O 1
ATOM 1434 N N . LEU A 1 174 ? -0.594 17.744 13.326 1.00 96.38 174 LEU A N 1
ATOM 1435 C CA . LEU A 1 174 ? -0.620 16.507 14.106 1.00 96.38 174 LEU A CA 1
ATOM 1436 C C . LEU A 1 174 ? 0.410 15.503 13.584 1.00 96.38 174 LEU A C 1
ATOM 1438 O O . LEU A 1 174 ? 1.193 14.940 14.352 1.00 96.38 174 LEU A O 1
ATOM 1442 N N . THR A 1 175 ? 0.462 15.307 12.263 1.00 95.38 175 THR A N 1
ATOM 1443 C CA . THR A 1 175 ? 1.375 14.322 11.667 1.00 95.38 175 THR A CA 1
ATOM 1444 C C . THR A 1 175 ? 2.836 14.696 11.922 1.00 95.38 175 THR A C 1
ATOM 1446 O O . THR A 1 175 ? 3.639 13.830 12.264 1.00 95.38 175 THR A O 1
ATOM 1449 N N . SER A 1 176 ? 3.196 15.980 11.817 1.00 93.06 176 SER A N 1
ATOM 1450 C CA . SER A 1 176 ? 4.566 16.444 12.080 1.00 93.06 176 SER A CA 1
ATOM 1451 C C . SER A 1 176 ? 4.973 16.294 13.544 1.00 93.06 176 SER A C 1
ATOM 1453 O O . SER A 1 176 ? 6.145 16.040 13.813 1.00 93.06 176 SER A O 1
ATOM 1455 N N . GLN A 1 177 ? 4.035 16.430 14.486 1.00 93.88 177 GLN A N 1
ATOM 1456 C CA . GLN A 1 177 ? 4.308 16.236 15.915 1.00 93.88 177 GLN A CA 1
ATOM 1457 C C . GLN A 1 177 ? 4.645 14.778 16.259 1.00 93.88 177 GLN A C 1
ATOM 1459 O O . GLN A 1 177 ? 5.429 14.537 17.176 1.00 93.88 177 GLN A O 1
ATOM 1464 N N . LEU A 1 178 ? 4.079 13.818 15.522 1.00 93.25 178 LEU A N 1
ATOM 1465 C CA . LEU A 1 178 ? 4.265 12.380 15.747 1.00 93.25 178 LEU A CA 1
ATOM 1466 C C . LEU A 1 178 ? 5.412 11.768 14.918 1.00 93.25 178 LEU A C 1
ATOM 1468 O O . LEU A 1 178 ? 5.823 10.633 15.160 1.00 93.25 178 LEU A O 1
ATOM 1472 N N . LEU A 1 179 ? 5.948 12.498 13.935 1.00 88.94 179 LEU A N 1
ATOM 1473 C CA . LEU A 1 179 ? 7.058 12.052 13.090 1.00 88.94 179 LEU A CA 1
ATOM 1474 C C . LEU A 1 179 ? 8.416 12.237 13.781 1.00 88.94 179 LEU A C 1
ATOM 1476 O O . LEU A 1 179 ? 8.816 13.352 14.096 1.00 88.94 179 LEU A O 1
ATOM 1480 N N . GLU A 1 180 ? 9.177 11.150 13.935 1.00 75.88 180 GLU A N 1
ATOM 1481 C CA . GLU A 1 180 ? 10.451 11.202 14.667 1.00 75.88 180 GLU A CA 1
ATOM 1482 C C . GLU A 1 180 ? 11.641 11.755 13.856 1.00 75.88 180 GLU A C 1
ATOM 1484 O O . GLU A 1 180 ? 12.440 12.490 14.430 1.00 75.88 180 GLU A O 1
ATOM 1489 N N . GLU A 1 181 ? 11.817 11.448 12.555 1.00 60.31 181 GLU A N 1
ATOM 1490 C CA . GLU A 1 181 ? 13.104 11.775 11.888 1.00 60.31 181 GLU A CA 1
ATOM 1491 C C . GLU A 1 181 ? 13.087 12.191 10.399 1.00 60.31 181 GLU A C 1
ATOM 1493 O O . GLU A 1 181 ? 14.136 12.603 9.897 1.00 60.31 181 GLU A O 1
ATOM 1498 N N . GLU A 1 182 ? 11.971 12.171 9.654 1.00 63.25 182 GLU A N 1
ATOM 1499 C CA . GLU A 1 182 ? 12.021 12.515 8.216 1.00 63.25 182 GLU A CA 1
ATOM 1500 C C . GLU A 1 182 ? 10.847 13.349 7.688 1.00 63.25 182 GLU A C 1
ATOM 1502 O O . GLU A 1 182 ? 9.676 13.006 7.843 1.00 63.25 182 GLU A O 1
ATOM 1507 N N . LEU A 1 183 ? 11.202 14.406 6.945 1.00 65.94 183 LEU A N 1
ATOM 1508 C CA . LEU A 1 183 ? 10.295 15.186 6.104 1.00 65.94 183 LEU A CA 1
ATOM 1509 C C . LEU A 1 183 ? 9.621 14.269 5.076 1.00 65.94 183 LEU A C 1
ATOM 1511 O O . LEU A 1 183 ? 10.249 13.808 4.120 1.00 65.94 183 LEU A O 1
ATOM 1515 N N . THR A 1 184 ? 8.322 14.044 5.251 1.00 81.25 184 THR A N 1
ATOM 1516 C CA . THR A 1 184 ? 7.466 13.427 4.238 1.00 81.25 184 THR A CA 1
ATOM 1517 C C . THR A 1 184 ? 6.735 14.528 3.485 1.00 81.25 184 THR A C 1
ATOM 1519 O O . THR A 1 184 ? 6.074 15.364 4.090 1.00 81.25 184 THR A O 1
ATOM 1522 N N . SER A 1 185 ? 6.842 14.559 2.155 1.00 87.69 185 SER A N 1
ATOM 1523 C CA . SER A 1 185 ? 6.097 15.548 1.368 1.00 87.69 185 SER A CA 1
ATOM 1524 C C . SER A 1 185 ? 4.606 15.205 1.337 1.00 87.69 185 SER A C 1
ATOM 1526 O O . SER A 1 185 ? 4.237 14.117 0.886 1.00 87.69 185 SER A O 1
ATOM 1528 N N . ALA A 1 186 ? 3.776 16.163 1.751 1.00 94.94 186 ALA A N 1
ATOM 1529 C CA . ALA A 1 186 ? 2.320 16.084 1.720 1.00 94.94 186 ALA A CA 1
ATOM 1530 C C . ALA A 1 186 ? 1.789 15.867 0.295 1.00 94.94 186 ALA A C 1
ATOM 1532 O O . ALA A 1 186 ? 2.117 16.624 -0.626 1.00 94.94 186 ALA A O 1
ATOM 1533 N N . ARG A 1 187 ? 0.972 14.825 0.106 1.00 95.69 187 ARG A N 1
ATOM 1534 C CA . ARG A 1 187 ? 0.297 14.509 -1.161 1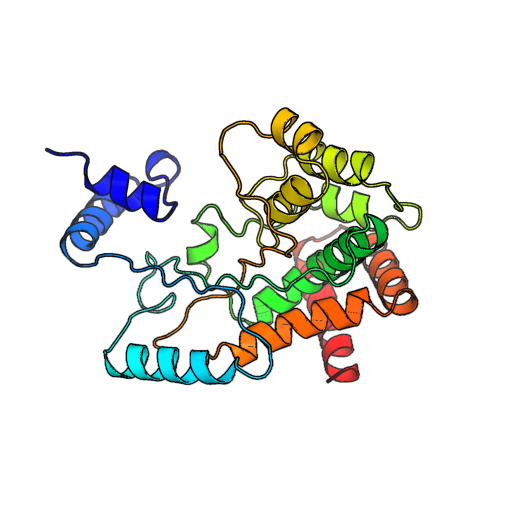.00 95.69 187 ARG A CA 1
ATOM 1535 C C . ARG A 1 187 ? -1.025 13.776 -0.896 1.00 95.69 187 ARG A C 1
ATOM 1537 O O . ARG A 1 187 ? -1.030 12.862 -0.075 1.00 95.69 187 ARG A O 1
ATOM 1544 N N . PRO A 1 188 ? -2.107 14.067 -1.638 1.00 96.94 188 PRO A N 1
ATOM 1545 C CA . PRO A 1 188 ? -3.400 13.397 -1.479 1.00 96.94 188 PRO A CA 1
ATOM 1546 C C . PRO A 1 188 ? -3.397 12.009 -2.145 1.00 96.94 188 PRO A C 1
ATOM 1548 O O . PRO A 1 188 ? -4.092 11.762 -3.127 1.00 96.94 188 PRO A O 1
ATOM 1551 N N . THR A 1 189 ? -2.556 11.093 -1.664 1.00 97.44 189 THR A N 1
ATOM 1552 C CA . THR A 1 189 ? -2.327 9.798 -2.312 1.00 97.44 189 THR A CA 1
ATOM 1553 C C . THR A 1 189 ? -2.071 8.671 -1.322 1.00 97.44 189 THR A C 1
ATOM 1555 O O . THR A 1 189 ? -1.444 8.863 -0.281 1.00 97.44 189 THR A O 1
ATOM 1558 N N . PHE A 1 190 ? -2.488 7.465 -1.699 1.00 98.00 190 PHE A N 1
ATOM 1559 C CA . PHE A 1 190 ? -1.984 6.233 -1.109 1.00 98.00 190 PHE A CA 1
ATOM 1560 C C . PHE A 1 190 ? -0.566 5.959 -1.620 1.00 98.00 190 PHE A C 1
ATOM 1562 O O . PHE A 1 190 ? -0.377 5.680 -2.801 1.00 98.00 190 PHE A O 1
ATOM 1569 N N . HIS A 1 191 ? 0.451 5.993 -0.756 1.00 96.88 191 HIS A N 1
ATOM 1570 C CA . HIS A 1 191 ? 1.813 5.672 -1.186 1.00 96.88 191 HIS A CA 1
ATOM 1571 C C . HIS A 1 191 ? 2.020 4.151 -1.171 1.00 96.88 191 HIS A C 1
ATOM 1573 O O . HIS A 1 191 ? 2.416 3.566 -0.166 1.00 96.88 191 HIS A O 1
ATOM 1579 N N . TYR A 1 192 ? 1.709 3.480 -2.282 1.00 97.06 192 TYR A N 1
ATOM 1580 C CA . TYR A 1 192 ? 1.762 2.023 -2.411 1.00 97.06 192 TYR A CA 1
ATOM 1581 C C . TYR A 1 192 ? 3.117 1.559 -2.971 1.00 97.06 192 TYR A C 1
ATOM 1583 O O . TYR A 1 192 ? 3.479 1.838 -4.112 1.00 97.06 192 TYR A O 1
ATOM 1591 N N . ARG A 1 193 ? 3.889 0.835 -2.156 1.00 94.38 193 ARG A N 1
ATOM 1592 C CA . ARG A 1 193 ? 5.331 0.573 -2.345 1.00 94.38 193 ARG A CA 1
ATOM 1593 C C . ARG A 1 193 ? 5.699 -0.901 -2.492 1.00 94.38 193 ARG A C 1
ATOM 1595 O O . ARG A 1 193 ? 6.876 -1.246 -2.671 1.00 94.38 193 ARG A O 1
ATOM 1602 N N . LEU A 1 194 ? 4.714 -1.786 -2.351 1.00 94.56 194 LEU A N 1
ATOM 1603 C CA . LEU A 1 194 ? 4.909 -3.234 -2.398 1.00 94.56 194 LEU A CA 1
ATOM 1604 C C . LEU A 1 194 ? 5.439 -3.771 -3.738 1.00 94.56 194 LEU A C 1
ATOM 1606 O O . LEU A 1 194 ? 6.276 -4.672 -3.680 1.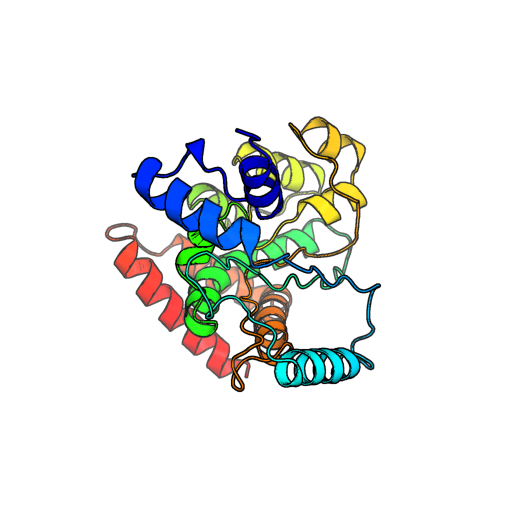00 94.56 194 LEU A O 1
ATOM 1610 N N . PRO A 1 195 ? 4.999 -3.283 -4.915 1.00 94.06 195 PRO A N 1
ATOM 1611 C CA . PRO A 1 195 ? 5.340 -3.903 -6.193 1.00 94.06 195 PRO A CA 1
ATOM 1612 C C . PRO A 1 195 ? 6.843 -4.016 -6.459 1.00 94.06 195 PRO A C 1
ATOM 1614 O O . PRO A 1 195 ? 7.605 -3.072 -6.242 1.00 94.06 195 PRO A O 1
ATOM 1617 N N . ASN A 1 196 ? 7.287 -5.165 -6.974 1.00 91.94 196 ASN A N 1
ATOM 1618 C CA . ASN A 1 196 ? 8.627 -5.278 -7.554 1.00 91.94 196 ASN A CA 1
ATOM 1619 C C . ASN A 1 196 ? 8.754 -4.324 -8.760 1.00 91.94 196 ASN A C 1
ATOM 1621 O O . ASN A 1 196 ? 7.765 -4.006 -9.419 1.00 91.94 196 ASN A O 1
ATOM 1625 N N . CYS A 1 197 ? 9.978 -3.918 -9.086 1.00 91.19 197 CYS A N 1
ATOM 1626 C CA . CYS A 1 197 ? 10.310 -3.317 -10.375 1.00 91.19 197 CYS A CA 1
ATOM 1627 C C . CYS A 1 197 ? 11.094 -4.349 -11.193 1.00 91.19 197 CYS A C 1
ATOM 1629 O O . CYS A 1 197 ? 12.314 -4.256 -11.294 1.00 91.19 197 CYS A O 1
ATOM 1631 N N . SER A 1 198 ? 10.420 -5.370 -11.728 1.00 90.69 198 SER A N 1
ATOM 1632 C CA . SER A 1 198 ? 11.053 -6.435 -12.527 1.00 90.69 198 SER A CA 1
ATOM 1633 C C . SER A 1 198 ? 11.128 -6.045 -14.007 1.00 90.69 198 SER A C 1
ATOM 1635 O O . SER A 1 198 ? 10.634 -6.756 -14.876 1.00 90.69 198 SER A O 1
ATOM 1637 N N . ILE A 1 199 ? 11.690 -4.867 -14.292 1.00 90.75 199 ILE A N 1
ATOM 1638 C CA . ILE A 1 199 ? 11.668 -4.235 -15.621 1.00 90.75 199 ILE A CA 1
ATOM 1639 C C . ILE A 1 199 ? 12.314 -5.088 -16.726 1.00 90.75 199 ILE A C 1
ATOM 1641 O O . ILE A 1 199 ? 11.947 -4.978 -17.896 1.00 90.75 199 ILE A O 1
ATOM 1645 N N . GLU A 1 200 ? 13.254 -5.954 -16.357 1.00 88.19 200 GLU A N 1
ATOM 1646 C CA . GLU A 1 200 ? 13.933 -6.903 -17.235 1.00 88.19 200 GLU A CA 1
ATOM 1647 C C . GLU A 1 200 ? 13.028 -8.052 -17.701 1.00 88.19 200 GLU A C 1
ATOM 1649 O O . GLU A 1 200 ? 13.271 -8.628 -18.762 1.00 88.19 200 GLU A O 1
ATOM 1654 N N . GLU A 1 201 ? 11.983 -8.376 -16.936 1.00 90.31 201 GLU A N 1
ATOM 1655 C CA . GLU A 1 201 ? 11.085 -9.492 -17.213 1.00 90.31 201 GLU A CA 1
ATOM 1656 C C . GLU A 1 201 ? 9.995 -9.063 -18.200 1.00 90.31 201 GLU A C 1
ATOM 1658 O O . GLU A 1 201 ? 9.251 -8.107 -17.970 1.00 90.31 201 GLU A O 1
ATOM 1663 N N . ASN A 1 202 ? 9.846 -9.804 -19.300 1.00 89.00 202 ASN A N 1
ATOM 1664 C CA . ASN A 1 202 ? 8.808 -9.520 -20.302 1.00 89.00 202 ASN A CA 1
ATOM 1665 C C . ASN A 1 202 ? 7.385 -9.766 -19.776 1.00 89.00 202 ASN A C 1
ATOM 1667 O O . ASN A 1 202 ? 6.426 -9.223 -20.316 1.00 89.00 202 ASN A O 1
ATOM 1671 N N . SER A 1 203 ? 7.237 -10.605 -18.748 1.00 90.00 203 SER A N 1
ATOM 1672 C CA . SER A 1 203 ? 5.955 -10.882 -18.092 1.00 90.00 203 SER A CA 1
ATOM 1673 C C . SER A 1 203 ? 5.542 -9.790 -17.101 1.00 90.00 203 SER A C 1
ATOM 1675 O O . SER A 1 203 ? 4.376 -9.738 -16.707 1.00 90.00 203 SER A O 1
ATOM 1677 N N . TRP A 1 204 ? 6.469 -8.919 -16.691 1.00 93.69 204 TRP A N 1
ATOM 1678 C CA . TRP A 1 204 ? 6.192 -7.833 -15.759 1.00 93.69 204 TRP A CA 1
ATOM 1679 C C . TRP A 1 204 ? 5.691 -6.588 -16.497 1.00 93.69 204 TRP A C 1
ATOM 1681 O O . TRP A 1 204 ? 6.238 -6.176 -17.522 1.00 93.69 204 TRP A O 1
ATOM 1691 N N . SER A 1 205 ? 4.644 -5.963 -15.956 1.00 92.94 205 SER A N 1
ATOM 1692 C CA . SER A 1 205 ? 4.062 -4.736 -16.499 1.00 92.94 205 SER A CA 1
ATOM 1693 C C . SER A 1 205 ? 3.473 -3.866 -15.393 1.00 92.94 205 SER A C 1
ATOM 1695 O O . SER A 1 205 ? 2.975 -4.374 -14.387 1.00 92.94 205 SER A O 1
ATOM 1697 N N . LEU A 1 206 ? 3.455 -2.551 -15.622 1.00 92.88 206 LEU A N 1
ATOM 1698 C CA . LEU A 1 206 ? 2.800 -1.591 -14.729 1.00 92.88 206 LEU A CA 1
ATOM 1699 C C . LEU A 1 206 ? 1.306 -1.890 -14.578 1.00 92.88 206 LEU A C 1
ATOM 1701 O O . LEU A 1 206 ? 0.770 -1.804 -13.478 1.00 92.88 206 LEU A O 1
ATOM 1705 N N . ALA A 1 207 ? 0.649 -2.304 -15.665 1.00 93.00 207 ALA A N 1
ATOM 1706 C CA . ALA A 1 207 ? -0.758 -2.690 -15.655 1.00 93.00 207 ALA A CA 1
ATOM 1707 C C . ALA A 1 207 ? -1.031 -3.869 -14.709 1.00 93.00 207 ALA A C 1
ATOM 1709 O O . ALA A 1 207 ? -2.043 -3.871 -14.015 1.00 93.00 207 ALA A O 1
ATOM 1710 N N . GLY A 1 208 ? -0.127 -4.853 -14.635 1.00 94.12 208 GLY A N 1
ATOM 1711 C CA . GLY A 1 208 ? -0.244 -5.960 -13.685 1.00 94.12 208 GLY A CA 1
ATOM 1712 C C . GLY A 1 208 ? -0.266 -5.478 -12.234 1.00 94.12 208 GLY A C 1
ATOM 1713 O O . GLY A 1 208 ? -1.134 -5.883 -11.461 1.00 94.12 208 GLY A O 1
ATOM 1714 N N . GLU A 1 209 ? 0.637 -4.563 -11.883 1.00 95.25 209 GLU A N 1
ATOM 1715 C CA . GLU A 1 209 ? 0.706 -3.980 -10.538 1.00 95.25 209 GLU A CA 1
ATOM 1716 C C . GLU A 1 209 ? -0.488 -3.063 -10.237 1.00 95.25 209 GLU A C 1
ATOM 1718 O O . GLU A 1 209 ? -1.071 -3.144 -9.154 1.00 95.25 209 GLU A O 1
ATOM 1723 N N . TRP A 1 210 ? -0.915 -2.260 -11.215 1.00 95.56 210 TRP A N 1
ATOM 1724 C CA . TRP A 1 210 ? -2.110 -1.421 -11.112 1.00 95.56 210 TRP A CA 1
ATOM 1725 C C . TRP A 1 210 ? -3.381 -2.256 -10.916 1.00 95.56 210 TRP A C 1
ATOM 1727 O O . TRP A 1 210 ? -4.188 -1.970 -10.038 1.00 95.56 210 TRP A O 1
ATOM 1737 N N . ASN A 1 211 ? -3.534 -3.358 -11.653 1.00 95.94 211 ASN A N 1
ATOM 1738 C CA . ASN A 1 211 ? -4.685 -4.252 -11.523 1.00 95.94 211 ASN A CA 1
ATOM 1739 C C . ASN A 1 211 ? -4.787 -4.887 -10.128 1.00 95.94 211 ASN A C 1
ATOM 1741 O O . ASN A 1 211 ? -5.892 -5.178 -9.669 1.00 95.94 211 ASN A O 1
ATOM 1745 N N . ARG A 1 212 ? -3.661 -5.097 -9.431 1.00 97.62 212 ARG A N 1
ATOM 1746 C CA . ARG A 1 212 ? -3.673 -5.539 -8.026 1.00 97.62 212 ARG A CA 1
ATOM 1747 C C . ARG A 1 212 ? -4.147 -4.433 -7.092 1.00 97.62 212 ARG A C 1
ATOM 1749 O O . ARG A 1 212 ? -4.905 -4.727 -6.173 1.00 97.62 212 ARG A O 1
ATOM 1756 N N . TRP A 1 213 ? -3.752 -3.186 -7.346 1.00 97.88 213 TRP A N 1
ATOM 1757 C CA . TRP A 1 213 ? -4.266 -2.033 -6.608 1.00 97.88 213 TRP A CA 1
ATOM 1758 C C . TRP A 1 213 ? -5.776 -1.839 -6.815 1.00 97.88 213 TRP A C 1
ATOM 1760 O O . TRP A 1 213 ? -6.506 -1.694 -5.842 1.00 97.88 213 TRP A O 1
ATOM 1770 N N . VAL A 1 214 ? -6.280 -1.977 -8.044 1.00 97.69 214 VAL A N 1
ATOM 1771 C CA . VAL A 1 214 ? -7.726 -1.898 -8.338 1.00 97.69 214 VAL A CA 1
ATOM 1772 C C . VAL A 1 214 ? -8.540 -2.925 -7.538 1.00 97.69 214 VAL A C 1
ATOM 1774 O O . VAL A 1 214 ? -9.689 -2.673 -7.185 1.00 97.69 214 VAL A O 1
ATOM 1777 N N . LEU A 1 215 ? -7.973 -4.090 -7.205 1.00 98.50 215 LEU A N 1
ATOM 1778 C CA . LEU A 1 215 ? -8.637 -5.040 -6.305 1.00 98.50 215 LEU A CA 1
ATOM 1779 C C . LEU A 1 215 ? -8.745 -4.491 -4.871 1.00 98.50 215 LEU A C 1
ATOM 1781 O O . LEU A 1 215 ? -9.753 -4.719 -4.212 1.00 98.50 215 LEU A O 1
ATOM 1785 N N . VAL A 1 216 ? -7.755 -3.742 -4.385 1.00 98.69 216 VAL A N 1
ATOM 1786 C CA . VAL A 1 216 ? -7.852 -3.051 -3.088 1.00 98.69 216 VAL A CA 1
ATOM 1787 C C . VAL A 1 216 ? -8.997 -2.038 -3.115 1.00 98.69 216 VAL A C 1
ATOM 1789 O O . VAL A 1 216 ? -9.835 -2.061 -2.217 1.00 98.69 216 VAL A O 1
ATOM 1792 N N . GLU A 1 217 ? -9.091 -1.225 -4.169 1.00 98.25 217 GLU A N 1
ATOM 1793 C CA . GLU A 1 217 ? -10.171 -0.239 -4.340 1.00 98.25 217 GLU A CA 1
ATOM 1794 C C . GLU A 1 217 ? -11.551 -0.908 -4.416 1.00 98.25 217 GLU A C 1
ATOM 1796 O O . GLU A 1 217 ? -12.467 -0.524 -3.692 1.00 98.25 217 GLU A O 1
ATOM 1801 N N . LYS A 1 218 ? -11.693 -1.977 -5.214 1.00 98.38 218 LYS A N 1
ATOM 1802 C CA . LYS A 1 218 ? -12.944 -2.752 -5.309 1.00 98.38 218 LYS A CA 1
ATOM 1803 C C . LYS A 1 218 ? -13.401 -3.292 -3.954 1.00 98.38 218 LYS A C 1
ATOM 1805 O O . LYS A 1 218 ? -14.597 -3.302 -3.676 1.00 98.38 218 LYS A O 1
ATOM 1810 N N . LEU A 1 219 ? -12.469 -3.769 -3.127 1.00 98.50 219 LEU A N 1
ATOM 1811 C CA . LEU A 1 219 ? -12.792 -4.256 -1.786 1.00 98.50 219 LEU A CA 1
ATOM 1812 C C . LEU A 1 219 ? -13.136 -3.107 -0.829 1.00 98.50 219 LEU A C 1
ATOM 1814 O O . LEU A 1 219 ? -14.011 -3.276 0.012 1.00 98.50 219 LEU A O 1
ATOM 1818 N N . ALA A 1 220 ? -12.463 -1.960 -0.944 1.00 98.25 220 ALA A N 1
ATOM 1819 C CA . ALA A 1 220 ? -12.715 -0.786 -0.110 1.00 98.25 220 ALA A CA 1
ATOM 1820 C C . ALA A 1 220 ? -14.091 -0.149 -0.378 1.00 98.25 220 ALA A C 1
ATOM 1822 O O . ALA A 1 220 ? -14.728 0.339 0.560 1.00 98.25 220 ALA A O 1
ATOM 1823 N N . GLU A 1 221 ? -14.547 -0.178 -1.633 1.00 97.19 221 GLU A N 1
ATOM 1824 C CA . GLU A 1 221 ? -15.821 0.410 -2.062 1.00 97.19 221 GLU A CA 1
ATOM 1825 C C . GLU A 1 221 ? -17.036 -0.436 -1.640 1.00 97.19 221 GLU A C 1
ATOM 1827 O O . GLU A 1 221 ? -18.077 0.099 -1.256 1.00 97.19 221 GLU A O 1
ATOM 1832 N N . ASP A 1 222 ? -16.915 -1.768 -1.633 1.00 97.50 222 ASP A N 1
ATOM 1833 C CA . ASP A 1 222 ? -17.983 -2.656 -1.162 1.00 97.50 222 ASP A CA 1
ATOM 1834 C C . ASP A 1 222 ? -17.938 -2.810 0.369 1.00 97.50 222 ASP A C 1
ATOM 1836 O O . ASP A 1 222 ? -17.419 -3.791 0.907 1.00 97.50 222 ASP A O 1
ATOM 1840 N N . GLU A 1 223 ? -18.517 -1.842 1.094 1.00 95.81 223 GLU A N 1
ATOM 1841 C CA . GLU A 1 223 ? -18.541 -1.825 2.569 1.00 95.81 223 GLU A CA 1
ATOM 1842 C C . GLU A 1 223 ? -19.098 -3.129 3.174 1.00 95.81 223 GLU A C 1
ATOM 1844 O O . GLU A 1 223 ? -18.656 -3.582 4.236 1.00 95.81 223 GLU A O 1
ATOM 1849 N N . LYS A 1 224 ? -20.069 -3.765 2.506 1.00 97.12 224 LYS A N 1
ATOM 1850 C CA . LYS A 1 224 ? -20.673 -5.013 2.984 1.00 97.12 224 LYS A CA 1
ATOM 1851 C C . LYS A 1 224 ? -19.665 -6.156 2.909 1.00 97.12 224 LYS A C 1
ATOM 1853 O O . LYS A 1 224 ? -19.511 -6.897 3.885 1.00 97.12 224 LYS A O 1
ATOM 1858 N N . VAL A 1 225 ? -18.995 -6.299 1.768 1.00 97.62 225 VAL A N 1
ATOM 1859 C CA . VAL A 1 225 ? -17.977 -7.329 1.548 1.00 97.62 225 VAL A CA 1
ATOM 1860 C C . VAL A 1 225 ? -16.735 -7.061 2.398 1.00 97.62 225 VAL A C 1
ATOM 1862 O O . VAL A 1 225 ? -16.224 -7.995 3.021 1.00 97.62 225 VAL A O 1
ATOM 1865 N N . LEU A 1 226 ? -16.305 -5.804 2.525 1.00 98.00 226 LEU A N 1
ATOM 1866 C CA . LEU A 1 226 ? -15.207 -5.390 3.400 1.00 98.00 226 LEU A CA 1
ATOM 1867 C C . LEU A 1 226 ? -15.449 -5.838 4.846 1.00 98.00 226 LEU A C 1
ATOM 1869 O O . LEU A 1 226 ? -14.617 -6.531 5.430 1.00 98.00 226 LEU A O 1
ATOM 1873 N N . ASN A 1 227 ? -16.619 -5.510 5.402 1.00 96.81 227 ASN A N 1
ATOM 1874 C CA . ASN A 1 227 ? -16.983 -5.878 6.771 1.00 96.81 227 ASN A CA 1
ATOM 1875 C C . ASN A 1 227 ? -17.131 -7.397 6.941 1.00 96.81 227 ASN A C 1
ATOM 1877 O O . ASN A 1 227 ? -16.758 -7.951 7.976 1.00 96.81 227 ASN A O 1
ATOM 1881 N N . GLN A 1 228 ? -17.639 -8.102 5.926 1.00 96.50 228 GLN A N 1
ATOM 1882 C CA . GLN A 1 228 ? -17.699 -9.564 5.938 1.00 96.50 228 GLN A CA 1
ATOM 1883 C C . GLN A 1 228 ? -16.299 -10.186 6.040 1.00 96.50 228 GLN A C 1
ATOM 1885 O O . GLN A 1 228 ? -16.093 -11.079 6.867 1.00 96.50 228 GLN A O 1
ATOM 1890 N N . TYR A 1 229 ? -15.341 -9.722 5.232 1.00 96.69 229 TYR A N 1
ATOM 1891 C CA . TYR A 1 229 ? -13.968 -10.223 5.279 1.00 96.69 229 TYR A CA 1
ATOM 1892 C C . TYR A 1 229 ? -13.237 -9.792 6.552 1.00 96.69 229 TYR A C 1
ATOM 1894 O O . TYR A 1 229 ? -12.538 -10.620 7.128 1.00 96.69 229 TYR A O 1
ATOM 1902 N N . ALA A 1 230 ? -13.469 -8.585 7.071 1.00 96.44 230 ALA A N 1
ATOM 1903 C CA . ALA A 1 230 ? -12.891 -8.147 8.343 1.00 96.44 230 ALA A CA 1
ATOM 1904 C C . ALA A 1 230 ? -13.296 -9.076 9.505 1.00 96.44 230 ALA A C 1
ATOM 1906 O O . ALA A 1 230 ? -12.437 -9.584 10.230 1.00 96.44 230 ALA A O 1
ATOM 1907 N N . ARG A 1 231 ? -14.592 -9.412 9.619 1.00 94.94 231 ARG A N 1
ATOM 1908 C CA . ARG A 1 231 ? -15.078 -10.392 10.610 1.00 94.94 231 ARG A CA 1
ATOM 1909 C C . ARG A 1 231 ? -14.489 -11.785 10.377 1.00 94.94 231 ARG A C 1
ATOM 1911 O O . ARG A 1 231 ? -14.106 -12.466 11.329 1.00 94.94 231 ARG A O 1
ATOM 1918 N N . ALA A 1 232 ? -14.401 -12.220 9.118 1.00 93.75 232 ALA A N 1
ATOM 1919 C CA . ALA A 1 232 ? -13.798 -13.507 8.777 1.00 93.75 232 ALA A CA 1
ATOM 1920 C C . ALA A 1 232 ? -12.310 -13.564 9.161 1.00 93.75 232 ALA A C 1
ATOM 1922 O O . ALA A 1 232 ? -11.850 -14.602 9.622 1.00 93.75 232 ALA A O 1
ATOM 1923 N N . PHE A 1 233 ? -11.577 -12.459 9.012 1.00 92.75 233 PHE A N 1
ATOM 1924 C CA . PHE A 1 233 ? -10.172 -12.358 9.396 1.00 92.75 233 PHE A CA 1
ATOM 1925 C C . PHE A 1 233 ? -10.001 -12.471 10.914 1.00 92.75 233 PHE A C 1
ATOM 1927 O O . PHE A 1 233 ? -9.241 -13.315 11.380 1.00 92.75 233 PHE A O 1
ATOM 1934 N N . ILE A 1 234 ? -10.757 -11.680 11.685 1.00 90.00 234 ILE A N 1
ATOM 1935 C CA . ILE A 1 234 ? -10.691 -11.665 13.158 1.00 90.00 234 ILE A CA 1
ATOM 1936 C C . ILE A 1 234 ? -11.053 -13.029 13.763 1.00 90.00 234 ILE A C 1
ATOM 1938 O O . ILE A 1 234 ? -10.475 -13.438 14.765 1.00 90.00 234 ILE A O 1
ATOM 1942 N N . THR A 1 235 ? -11.999 -13.752 13.160 1.00 88.12 235 THR A N 1
ATOM 1943 C CA . THR A 1 235 ? -12.468 -15.052 13.676 1.00 88.12 235 THR A CA 1
ATOM 1944 C C . THR A 1 235 ? -11.554 -16.234 13.334 1.00 88.12 235 THR A C 1
ATOM 1946 O O . THR A 1 235 ? -11.799 -17.349 13.805 1.00 88.12 235 THR A O 1
ATOM 1949 N N . MET A 1 236 ? -10.499 -16.046 12.533 1.00 83.88 236 MET A N 1
ATOM 1950 C CA . MET A 1 236 ? -9.556 -17.126 12.230 1.00 83.88 236 MET A CA 1
ATOM 1951 C C . MET A 1 236 ? -8.662 -17.453 13.440 1.00 83.88 236 MET A C 1
ATOM 1953 O O . MET A 1 236 ? -7.783 -16.682 13.800 1.00 83.88 236 MET A O 1
ATOM 1957 N N . ASP A 1 237 ? -8.864 -18.643 14.023 1.00 65.00 237 ASP A N 1
ATOM 1958 C CA . ASP A 1 237 ? -8.131 -19.162 15.196 1.00 65.00 237 ASP A CA 1
ATOM 1959 C C . ASP A 1 237 ? -6.600 -19.235 14.976 1.00 65.00 237 ASP A C 1
ATOM 1961 O O . ASP A 1 237 ? -6.113 -19.789 13.983 1.00 65.00 237 ASP A O 1
ATOM 1965 N N . GLU A 1 238 ? -5.854 -18.719 15.959 1.00 62.56 238 GLU A N 1
ATOM 1966 C CA . GLU A 1 238 ? -4.417 -18.394 15.957 1.00 62.56 238 GLU A CA 1
ATOM 1967 C C . GLU A 1 238 ? -3.464 -19.579 16.104 1.00 62.56 238 GLU A C 1
ATOM 1969 O O . GLU A 1 238 ? -2.246 -19.418 16.009 1.00 62.56 238 GLU A O 1
ATOM 1974 N N . LYS A 1 239 ? -3.984 -20.795 16.296 1.00 58.47 239 LYS A N 1
ATOM 1975 C CA . LYS A 1 239 ? -3.167 -21.977 16.639 1.00 58.47 239 LYS A CA 1
ATOM 1976 C C . LYS A 1 239 ? -2.063 -22.313 15.619 1.00 58.47 239 LYS A C 1
ATOM 1978 O O . LYS A 1 239 ? -1.183 -23.113 15.923 1.00 58.47 239 LYS A O 1
ATOM 1983 N N . SER A 1 240 ? -2.069 -21.704 14.425 1.00 60.09 240 SER A N 1
ATOM 1984 C CA . SER A 1 240 ? -0.900 -21.631 13.537 1.00 60.09 240 SER A CA 1
ATOM 1985 C C . SER A 1 240 ? -0.969 -20.440 12.569 1.00 60.09 240 SER A C 1
ATOM 1987 O O . SER A 1 240 ? -1.700 -20.482 11.575 1.00 60.09 240 SER A O 1
ATOM 1989 N N . MET A 1 241 ? -0.120 -19.428 12.782 1.00 63.69 241 MET A N 1
ATOM 1990 C CA . MET A 1 241 ? 0.035 -18.256 11.896 1.00 63.69 241 MET A CA 1
ATOM 1991 C C . MET A 1 241 ? 0.276 -18.633 10.422 1.00 63.69 241 MET A C 1
ATOM 1993 O O . MET A 1 241 ? -0.294 -18.038 9.505 1.00 63.69 241 MET A O 1
ATOM 1997 N N . PHE A 1 242 ? 1.073 -19.677 10.169 1.00 63.00 242 PHE A N 1
ATOM 1998 C CA . PHE A 1 242 ? 1.356 -20.156 8.810 1.00 63.00 242 PHE A CA 1
ATOM 1999 C C . PHE A 1 242 ? 0.124 -20.791 8.144 1.00 63.00 242 PHE A C 1
ATOM 2001 O O . PHE A 1 242 ? -0.132 -20.591 6.951 1.00 63.00 242 PHE A O 1
ATOM 2008 N N . GLY A 1 243 ? -0.666 -21.540 8.919 1.00 72.94 243 GLY A N 1
ATOM 2009 C CA . GLY A 1 243 ? -1.928 -22.120 8.463 1.00 72.94 243 GLY A CA 1
ATOM 2010 C C . GLY A 1 243 ? -2.972 -21.054 8.127 1.00 72.94 243 GLY A C 1
ATOM 2011 O O . GLY A 1 243 ? -3.693 -21.202 7.136 1.00 72.94 243 GLY A O 1
ATOM 2012 N N . ILE A 1 244 ? -3.011 -19.968 8.902 1.00 78.25 244 ILE A N 1
ATOM 2013 C CA . ILE A 1 244 ? -3.911 -18.826 8.695 1.00 78.25 244 ILE A CA 1
ATOM 2014 C C . ILE A 1 244 ? -3.578 -18.121 7.388 1.00 78.25 244 ILE A C 1
ATOM 2016 O O . ILE A 1 244 ? -4.451 -18.033 6.528 1.00 78.25 244 ILE A O 1
ATOM 2020 N N . LYS A 1 245 ? -2.313 -17.736 7.163 1.00 85.88 245 LYS A N 1
ATOM 2021 C CA . LYS A 1 245 ? -1.910 -17.027 5.934 1.00 85.88 245 LYS A CA 1
ATOM 2022 C C . LYS A 1 245 ? -2.275 -17.815 4.671 1.00 85.88 245 LYS A C 1
ATOM 2024 O O . LYS A 1 245 ? -2.867 -17.265 3.748 1.00 85.88 245 LYS A O 1
ATOM 2029 N N . LYS A 1 246 ? -2.023 -19.132 4.635 1.00 89.00 246 LYS A N 1
ATOM 2030 C CA . LYS A 1 246 ? -2.378 -19.979 3.476 1.00 89.00 246 LYS A CA 1
ATOM 2031 C C . LYS A 1 246 ? -3.892 -20.095 3.263 1.00 89.00 246 LYS A C 1
ATOM 2033 O O . LYS A 1 246 ? -4.344 -20.089 2.117 1.00 89.00 246 LYS A O 1
ATOM 2038 N N . LYS A 1 247 ? -4.670 -20.242 4.340 1.00 91.12 247 LYS A N 1
ATOM 2039 C CA . LYS A 1 247 ? -6.141 -20.289 4.271 1.00 91.12 247 LYS A CA 1
ATOM 2040 C C . LYS A 1 247 ? -6.712 -18.947 3.813 1.00 91.12 247 LYS A C 1
ATOM 2042 O O . LYS A 1 247 ? -7.576 -18.941 2.942 1.00 91.12 247 LYS A O 1
ATOM 2047 N N . TRP A 1 248 ? -6.182 -17.848 4.343 1.00 94.50 248 TRP A N 1
ATOM 2048 C CA . TRP A 1 248 ? -6.587 -16.494 3.994 1.00 94.50 248 TRP A CA 1
ATOM 2049 C C . TRP A 1 248 ? -6.314 -16.184 2.525 1.00 94.50 248 TRP A C 1
ATOM 2051 O O . TRP A 1 248 ? -7.217 -15.783 1.802 1.00 94.50 248 TRP A O 1
ATOM 2061 N N . ILE A 1 249 ? -5.115 -16.508 2.033 1.00 95.88 249 ILE A N 1
ATOM 2062 C CA . ILE A 1 249 ? -4.788 -16.347 0.613 1.00 95.88 249 ILE A CA 1
ATOM 2063 C C . ILE A 1 249 ? -5.773 -17.113 -0.278 1.00 95.88 249 ILE A C 1
ATOM 2065 O O . ILE A 1 249 ? -6.224 -16.569 -1.275 1.00 95.88 249 ILE A O 1
ATOM 2069 N N . LYS A 1 250 ? -6.139 -18.359 0.063 1.00 95.19 250 LYS A N 1
ATOM 2070 C CA . LYS A 1 250 ? -7.146 -19.121 -0.703 1.00 95.19 250 LYS A CA 1
ATOM 2071 C C . LYS A 1 250 ? -8.537 -18.488 -0.652 1.00 95.19 250 LYS A C 1
ATOM 2073 O O . LYS A 1 250 ? -9.316 -18.648 -1.586 1.00 95.19 250 LYS A O 1
ATOM 2078 N N . LEU A 1 251 ? -8.887 -17.845 0.458 1.00 95.81 251 LEU A N 1
ATOM 2079 C CA . LEU A 1 251 ? -10.152 -17.139 0.590 1.00 95.81 251 LEU A CA 1
ATOM 2080 C C . LEU A 1 251 ? -10.169 -15.902 -0.317 1.00 95.81 251 LEU A C 1
ATOM 2082 O O . LEU A 1 251 ? -11.082 -15.787 -1.130 1.00 95.81 251 LEU A O 1
ATOM 2086 N N . MET A 1 252 ? -9.132 -15.065 -0.246 1.00 97.69 252 MET A N 1
ATOM 2087 C CA . MET A 1 252 ? -8.997 -13.888 -1.108 1.00 97.69 252 MET A CA 1
ATOM 2088 C C . MET A 1 252 ? -8.878 -14.267 -2.585 1.00 97.69 252 MET A C 1
ATOM 2090 O O . MET A 1 252 ? -9.459 -13.597 -3.423 1.00 97.69 252 MET A O 1
ATOM 2094 N N . ASP A 1 253 ? -8.232 -15.386 -2.916 1.00 97.75 253 ASP A N 1
ATOM 2095 C CA . ASP A 1 253 ? -8.150 -15.890 -4.293 1.00 97.75 253 ASP A CA 1
ATOM 2096 C C . ASP A 1 253 ? -9.534 -16.174 -4.899 1.00 97.75 253 ASP A C 1
ATOM 2098 O O . ASP A 1 253 ? -9.813 -15.784 -6.030 1.00 97.75 253 ASP A O 1
ATOM 2102 N N . ARG A 1 254 ? -10.442 -16.776 -4.116 1.00 97.00 254 ARG A N 1
ATOM 2103 C CA . ARG A 1 254 ? -11.837 -16.987 -4.538 1.00 97.00 254 ARG A CA 1
ATOM 2104 C C . ARG A 1 254 ? -12.583 -15.671 -4.722 1.00 97.00 254 ARG A C 1
ATOM 2106 O O . ARG A 1 254 ? -13.354 -15.545 -5.667 1.00 97.00 254 ARG A O 1
ATOM 2113 N N . TRP A 1 255 ? -12.357 -14.705 -3.833 1.00 97.75 255 TRP A N 1
ATOM 2114 C CA . TRP A 1 255 ? -12.944 -13.376 -3.976 1.00 97.75 255 TRP A CA 1
ATOM 2115 C C . TRP A 1 255 ? -12.453 -12.690 -5.253 1.00 97.75 255 TRP A C 1
ATOM 2117 O O . TRP A 1 255 ? -13.273 -12.256 -6.057 1.00 97.75 255 TRP A O 1
ATOM 2127 N N . VAL A 1 256 ? -11.141 -12.689 -5.500 1.00 97.75 256 VAL A N 1
ATOM 2128 C CA . VAL A 1 256 ? -10.545 -12.113 -6.712 1.00 97.75 256 VAL A CA 1
ATOM 2129 C C . VAL A 1 256 ? -11.124 -12.755 -7.973 1.00 97.75 256 VAL A C 1
ATOM 2131 O O . VAL A 1 256 ? -11.483 -12.037 -8.900 1.00 97.75 256 VAL A O 1
ATOM 2134 N N . GLN A 1 257 ? -11.281 -14.081 -8.006 1.00 96.88 257 GLN A N 1
ATOM 2135 C CA . GLN A 1 257 ? -11.915 -14.783 -9.131 1.00 96.88 257 GLN A CA 1
ATOM 2136 C C . GLN A 1 257 ? -13.386 -14.395 -9.345 1.00 96.88 257 GLN A C 1
ATOM 2138 O O . GLN A 1 257 ? -13.877 -14.518 -10.459 1.00 96.88 257 GLN A O 1
ATOM 2143 N N . SER A 1 258 ? -14.089 -13.938 -8.305 1.00 95.88 258 SER A N 1
ATOM 2144 C CA . SER A 1 258 ? -15.495 -13.521 -8.406 1.00 95.88 258 SER A CA 1
ATOM 2145 C C . SER A 1 258 ? -15.696 -12.082 -8.890 1.00 95.88 258 SER A C 1
ATOM 2147 O O . SER A 1 258 ? -16.795 -11.741 -9.315 1.00 95.88 258 SER A O 1
ATOM 2149 N N . VAL A 1 259 ? -14.656 -11.241 -8.817 1.00 94.38 259 VAL A N 1
ATOM 2150 C CA . VAL A 1 259 ? -14.711 -9.809 -9.178 1.00 94.38 259 VAL A CA 1
ATOM 2151 C C . VAL A 1 259 ? -13.853 -9.453 -10.399 1.00 94.38 259 VAL A C 1
ATOM 2153 O O . VAL A 1 259 ? -13.743 -8.269 -10.749 1.00 94.38 259 VAL A O 1
ATOM 2156 N N . ARG A 1 260 ? -13.199 -10.457 -10.991 1.00 81.50 260 ARG A N 1
ATOM 2157 C CA . ARG A 1 260 ? -12.433 -10.366 -12.238 1.00 81.50 260 ARG A CA 1
ATOM 2158 C C . ARG A 1 260 ? -13.307 -10.662 -13.446 1.00 81.50 260 ARG A C 1
ATOM 2160 O O . ARG A 1 260 ? -14.190 -11.538 -13.336 1.00 81.50 260 ARG A O 1
#